Protein AF-A0A7S2HJA0-F1 (afdb_monomer_lite)

Sequence (345 aa):
KWLWNDACRGCLRIIVIWLMAVAGVSLTIWGVLNTGKDADDFRWDDRHFGGLTEIARAFLMSCVIFCDILTVVQDWQFPSFAQPVDIPLDQQVYIAGLWVTEINCNCLQRCAEFCLSCVPPLPRCCCGCSLWQKFIPDLSFLRIRITGPWLTYGPLLVVMCIDLFCTRTQLIYAPETYGQYVDPNGQQIWTILDEAYLQQAYDRGALIEAKKALITYGARRNITTAMAISASAEGDIMLNSRFTDSSLKYLAATPGFLLMILFVILVWAAN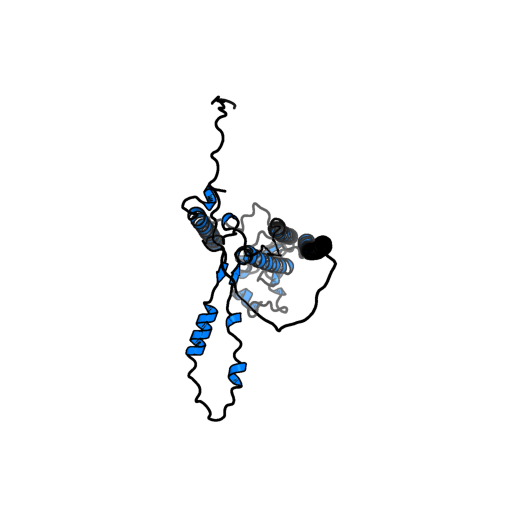KRRTLLISVASFVGNATNFVMGGTSRSKDTTTPSDAPDDKPGGSTENLEEKEPPPAEPPPPGTAWTSQGRDQLD

Foldseek 3Di:
DCCCCPPVVNVNQLVVLVVCVVVVVCVVCCCVVPAPPDPPHPDLQPQPDQADELLRVLLVLLVVLVVLLVVQVVPPCPPVVPDPPPDDPVPQQDAGSDDDQKDWCCVQVVVVVVVVVVPPPDPPDPDPCCPVVVVDPDSVVVGDIGGRVCNVCVVSVVVSVVSVVVSVCSLPDDQLLQQWEAQPPPQWIKHQPDPVLVVVQDDVSGGDPVRSVCRYQVVFAPNVPRDGPDPSSNPIDIRSYGYDVDPSSVVSNVNSVVVVVVSVVVVVVVVVVVVVVVVVVVVVVVVVCVVVVVPPDDDDDDDDDDDDDDDDYDDDDDDDDDDDDDDDDDDDDDDDDDDDDDDDD

InterPro domains:
  IPR029370 TMEM117 protein [PF15113] (9-269)
  IPR029370 TMEM117 protein [PTHR31226] (142-272)

Organism: NCBI:txid327968

Secondary structure (DSSP, 8-state):
-HHHHTGGGGHHHHHHHHHHHHHHHHHHHHHHHHTTSSTTS--TT-TTSPPPBHHHHHHHHHHHHHHHHHHHHH-TTTTT----S---TTS--PPTTSS-SEEEETHHHHHHHHHHHTS------SS--GGGGGTS--GGGG-EEEEHHHHHHHHHHHHHHHHHHHHHHHHH--GGGTTEEE-TTT-EEEE---HHHHHHHEETTEE-GGGGGGGSHHHHB-TTT--BSSHHHHSPEEEEEE----THHHHHHHHHHHHHHHHHHHHHHHHHHHHHHHHHHHHHHHHHHHHHHGGG--------------------------PPPPPPPPPP-------------

Structure (mmCIF, N/CA/C/O backbone):
data_AF-A0A7S2HJA0-F1
#
_entry.id   AF-A0A7S2HJA0-F1
#
loop_
_atom_site.group_PDB
_atom_site.id
_atom_site.type_symbol
_atom_site.label_atom_id
_atom_site.label_alt_id
_atom_site.label_comp_id
_atom_site.label_asym_id
_atom_site.label_entity_id
_atom_site.label_seq_id
_atom_site.pdbx_PDB_ins_code
_atom_site.Cartn_x
_atom_site.Cartn_y
_atom_site.Cartn_z
_atom_site.occupancy
_atom_site.B_iso_or_equiv
_atom_site.auth_seq_id
_atom_site.auth_comp_id
_atom_site.auth_asym_id
_atom_site.auth_atom_id
_atom_site.pdbx_PDB_model_num
ATOM 1 N N . LYS A 1 1 ? -28.923 12.970 13.522 1.00 50.84 1 LYS A N 1
ATOM 2 C CA . LYS A 1 1 ? -28.913 11.719 14.324 1.00 50.84 1 LYS A CA 1
ATOM 3 C C . LYS A 1 1 ? -30.242 10.975 14.195 1.00 50.84 1 LYS A C 1
ATOM 5 O O . LYS A 1 1 ? -30.230 9.985 13.486 1.00 50.84 1 LYS A O 1
ATOM 10 N N . TRP A 1 2 ? -31.359 11.483 14.736 1.00 55.16 2 TRP A N 1
ATOM 11 C CA . TRP A 1 2 ? -32.686 10.827 14.689 1.00 55.16 2 TRP A CA 1
ATOM 12 C C . TRP A 1 2 ? -33.058 10.226 13.313 1.00 55.16 2 TRP A C 1
ATOM 14 O O . TRP A 1 2 ? -33.182 9.017 13.169 1.00 55.16 2 TRP A O 1
ATOM 24 N N . LEU A 1 3 ? -33.055 11.040 12.247 1.00 67.00 3 LEU A N 1
ATOM 25 C CA . LEU A 1 3 ? -33.362 10.595 10.873 1.00 67.00 3 LEU A CA 1
ATOM 26 C C . LEU A 1 3 ? -32.449 9.469 10.318 1.00 67.00 3 LEU A C 1
ATOM 28 O O . LEU A 1 3 ? -32.806 8.825 9.341 1.00 67.00 3 LEU A O 1
ATOM 32 N N . TRP A 1 4 ? -31.274 9.224 10.904 1.00 65.00 4 TRP A N 1
ATOM 33 C CA . TRP A 1 4 ? -30.346 8.171 10.462 1.00 65.00 4 TRP A CA 1
ATOM 34 C C . TRP A 1 4 ? -30.499 6.866 11.252 1.00 65.00 4 TRP A C 1
ATOM 36 O O . TRP A 1 4 ? -30.327 5.786 10.690 1.00 65.00 4 TRP A O 1
ATOM 46 N N . ASN A 1 5 ? -30.835 6.957 12.541 1.00 62.50 5 ASN A N 1
ATOM 47 C CA . ASN A 1 5 ? -31.015 5.788 13.402 1.00 62.50 5 ASN A CA 1
ATOM 48 C C . ASN A 1 5 ? -32.458 5.265 13.371 1.00 62.50 5 ASN A C 1
ATOM 50 O O . ASN A 1 5 ? -32.663 4.056 13.325 1.00 62.50 5 ASN A O 1
ATOM 54 N N . ASP A 1 6 ? -33.442 6.166 13.357 1.00 67.06 6 ASP A N 1
ATOM 55 C CA . ASP A 1 6 ? -34.834 5.845 13.689 1.00 67.06 6 ASP A CA 1
ATOM 56 C C . ASP A 1 6 ? -35.748 5.782 12.447 1.00 67.06 6 ASP A C 1
ATOM 58 O O . ASP A 1 6 ? -36.785 5.110 12.447 1.00 67.06 6 ASP A O 1
ATOM 62 N N . ALA A 1 7 ? -35.349 6.419 11.338 1.00 68.00 7 ALA A N 1
ATOM 63 C CA . ALA A 1 7 ? -36.111 6.396 10.089 1.00 68.00 7 ALA A CA 1
ATOM 64 C C . ALA A 1 7 ? -36.209 4.976 9.509 1.00 68.00 7 ALA A C 1
ATOM 66 O O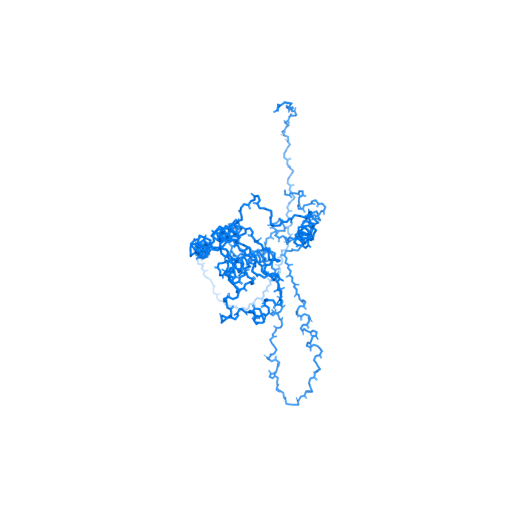 . ALA A 1 7 ? -35.211 4.266 9.359 1.00 68.00 7 ALA A O 1
ATOM 67 N N . CYS A 1 8 ? -37.432 4.555 9.170 1.00 69.19 8 CYS A N 1
ATOM 68 C CA . CYS A 1 8 ? -37.736 3.181 8.753 1.00 69.19 8 CYS A CA 1
ATOM 69 C C . CYS A 1 8 ? -37.170 2.124 9.727 1.00 69.19 8 CYS A C 1
ATOM 71 O O . CYS A 1 8 ? -36.620 1.114 9.290 1.00 69.19 8 CYS A O 1
ATOM 73 N N . ARG A 1 9 ? -37.255 2.381 11.045 1.00 72.50 9 ARG A N 1
ATOM 74 C CA . ARG A 1 9 ? -36.669 1.564 12.130 1.00 72.50 9 ARG A CA 1
ATOM 75 C C . ARG A 1 9 ? -35.140 1.395 12.067 1.00 72.50 9 ARG A C 1
ATOM 77 O O . ARG A 1 9 ? -34.620 0.541 12.769 1.00 72.50 9 ARG A O 1
ATOM 84 N N . GLY A 1 10 ? -34.433 2.148 11.220 1.00 68.56 10 GLY A N 1
ATOM 85 C CA . GLY A 1 10 ? -32.995 2.000 10.959 1.00 68.56 10 GLY A CA 1
ATOM 86 C C . GLY A 1 10 ? -32.644 1.270 9.653 1.00 68.56 10 GLY A C 1
ATOM 87 O O . GLY A 1 10 ? -31.466 1.200 9.298 1.00 68.56 10 GLY A O 1
ATOM 88 N N . CYS A 1 11 ? -33.630 0.782 8.882 1.00 77.44 11 CYS A N 1
ATOM 89 C CA . CYS A 1 11 ? -33.381 0.112 7.596 1.00 77.44 11 CYS A CA 1
ATOM 90 C C . CYS A 1 11 ? -32.610 1.009 6.615 1.00 77.44 11 CYS A C 1
ATOM 92 O O . CYS A 1 11 ? -31.774 0.518 5.859 1.00 77.44 11 CYS A O 1
ATOM 94 N N . LEU A 1 12 ? -32.860 2.324 6.656 1.00 81.69 12 LEU A N 1
ATOM 95 C CA . LEU A 1 12 ? -32.222 3.313 5.786 1.00 81.69 12 LEU A CA 1
ATOM 96 C C . LEU A 1 12 ? -30.690 3.299 5.925 1.00 81.69 12 LEU A C 1
ATOM 98 O O . LEU A 1 12 ? -29.993 3.222 4.917 1.00 81.69 12 LEU A O 1
ATOM 102 N N . ARG A 1 13 ? -30.172 3.284 7.164 1.00 79.62 13 ARG A N 1
ATOM 103 C CA . ARG A 1 13 ? -28.733 3.178 7.466 1.00 79.62 13 ARG A CA 1
ATOM 104 C C . ARG A 1 13 ? -28.111 1.960 6.789 1.00 79.62 13 ARG A C 1
ATOM 106 O O . ARG A 1 13 ? -27.061 2.063 6.166 1.00 79.62 13 ARG A O 1
ATOM 113 N N . ILE A 1 14 ? -28.759 0.805 6.930 1.00 81.25 14 ILE A N 1
ATOM 114 C CA . ILE A 1 14 ? -28.258 -0.474 6.418 1.00 81.25 14 ILE A CA 1
ATOM 115 C C . ILE A 1 14 ? -28.262 -0.477 4.888 1.00 81.25 14 ILE A C 1
ATOM 117 O O . ILE A 1 14 ? -27.241 -0.792 4.282 1.00 81.25 14 ILE A O 1
ATOM 121 N N . ILE A 1 15 ? -29.371 -0.066 4.268 1.00 84.56 15 ILE A N 1
ATOM 122 C CA . ILE A 1 15 ? -29.508 -0.002 2.807 1.00 84.56 15 ILE A CA 1
ATOM 123 C C . ILE A 1 15 ? -28.471 0.957 2.207 1.00 84.56 15 ILE A C 1
ATOM 125 O O . ILE A 1 15 ? -27.787 0.580 1.262 1.00 84.56 15 ILE A O 1
ATOM 129 N N . VAL A 1 16 ? -28.286 2.154 2.777 1.00 85.38 16 VAL A N 1
ATOM 130 C CA . VAL A 1 16 ? -27.296 3.126 2.278 1.00 85.38 16 VAL A CA 1
ATOM 131 C C . VAL A 1 16 ? -25.861 2.609 2.431 1.00 85.38 16 VAL A C 1
ATOM 133 O O . VAL A 1 16 ? -25.082 2.738 1.491 1.00 85.38 16 VAL A O 1
ATOM 136 N N . ILE A 1 17 ? -25.509 1.976 3.559 1.00 83.25 17 ILE A N 1
ATOM 137 C CA . ILE A 1 17 ? -24.169 1.390 3.757 1.00 83.25 17 ILE A CA 1
ATOM 138 C C . ILE A 1 17 ? -23.883 0.307 2.708 1.00 83.25 17 ILE A C 1
ATOM 140 O O . ILE A 1 17 ? -22.847 0.366 2.048 1.00 83.25 17 ILE A O 1
ATOM 144 N N . TRP A 1 18 ? -24.798 -0.648 2.510 1.00 87.75 18 TRP A N 1
ATOM 145 C CA . TRP A 1 18 ? -24.593 -1.722 1.534 1.00 87.75 18 TRP A CA 1
ATOM 146 C C . TRP A 1 18 ? -24.627 -1.220 0.086 1.00 87.75 18 TRP A C 1
ATOM 148 O O . TRP A 1 18 ? -23.820 -1.682 -0.718 1.00 87.75 18 TRP A O 1
ATOM 158 N N . LEU A 1 19 ? -25.476 -0.241 -0.248 1.00 90.25 19 LEU A N 1
ATOM 159 C CA . LEU A 1 19 ? -25.473 0.387 -1.574 1.00 90.25 19 LEU A CA 1
ATOM 160 C C . LEU A 1 19 ? -24.164 1.131 -1.853 1.00 90.25 19 LEU A C 1
ATOM 162 O O . LEU A 1 19 ? -23.610 0.952 -2.933 1.00 90.25 19 LEU A O 1
ATOM 166 N N . MET A 1 20 ? -23.632 1.914 -0.906 1.00 86.94 20 MET A N 1
ATOM 167 C CA . MET A 1 20 ? -22.342 2.591 -1.105 1.00 86.94 20 MET A CA 1
ATOM 168 C C . MET A 1 20 ? -21.173 1.604 -1.171 1.00 86.94 20 MET A C 1
ATOM 170 O O . MET A 1 20 ? -20.283 1.789 -1.997 1.00 86.94 20 MET A O 1
ATOM 174 N N . ALA A 1 21 ? -21.183 0.539 -0.363 1.00 83.00 21 ALA A N 1
ATOM 175 C CA . ALA A 1 21 ? -20.159 -0.502 -0.418 1.00 83.00 21 ALA A CA 1
ATOM 176 C C . ALA A 1 21 ? -20.166 -1.235 -1.770 1.00 83.00 21 ALA A C 1
ATOM 178 O O . ALA A 1 21 ? -19.125 -1.338 -2.416 1.00 83.00 21 ALA A O 1
ATOM 179 N N . VAL A 1 22 ? -21.338 -1.686 -2.236 1.00 91.25 22 VAL A N 1
ATOM 180 C CA . VAL A 1 22 ? -21.476 -2.348 -3.544 1.00 91.25 22 VAL A CA 1
ATOM 181 C C . VAL A 1 22 ? -21.131 -1.383 -4.677 1.00 91.25 22 VAL A C 1
ATOM 183 O O . VAL A 1 22 ? -20.327 -1.741 -5.528 1.00 91.25 22 VAL A O 1
ATOM 186 N N . ALA A 1 23 ? -21.650 -0.152 -4.675 1.00 92.69 23 ALA A N 1
ATOM 187 C CA . ALA A 1 23 ? -21.353 0.828 -5.720 1.00 92.69 23 ALA A CA 1
ATOM 188 C C . ALA A 1 23 ? -19.862 1.201 -5.770 1.00 92.69 23 ALA A C 1
ATOM 190 O O . ALA A 1 23 ? -19.291 1.243 -6.856 1.00 92.69 23 ALA A O 1
ATOM 191 N N . GLY A 1 24 ? -19.212 1.416 -4.621 1.00 87.62 24 GLY A N 1
ATOM 192 C CA . GLY A 1 24 ? -17.781 1.725 -4.543 1.00 87.62 24 GLY A CA 1
ATOM 193 C C . GLY A 1 24 ? -16.898 0.570 -5.023 1.00 87.62 24 GLY A C 1
ATOM 194 O O . GLY A 1 24 ? -15.982 0.782 -5.820 1.00 87.62 24 GLY A O 1
ATOM 195 N N . VAL A 1 25 ? -17.208 -0.665 -4.615 1.00 87.50 25 VAL A N 1
ATOM 196 C CA . VAL A 1 25 ? -16.513 -1.873 -5.091 1.00 87.50 25 VAL A CA 1
ATOM 197 C C . VAL A 1 25 ? -16.753 -2.088 -6.587 1.00 87.50 25 VAL A C 1
ATOM 199 O O . VAL A 1 25 ? -15.792 -2.282 -7.327 1.00 87.50 25 VAL A O 1
ATOM 202 N N . SER A 1 26 ? -17.997 -1.993 -7.065 1.00 88.62 26 SER A N 1
ATOM 203 C CA . SER A 1 26 ? -18.325 -2.130 -8.488 1.00 88.62 26 SER A CA 1
ATOM 204 C C . SER A 1 26 ? -17.675 -1.048 -9.347 1.00 88.62 26 SER A C 1
ATOM 206 O O . SER A 1 26 ? -17.173 -1.381 -10.413 1.00 88.62 26 SER A O 1
ATOM 208 N N . LEU A 1 27 ? -17.624 0.209 -8.895 1.00 87.94 27 LEU A N 1
ATOM 209 C CA . LEU A 1 27 ? -16.953 1.300 -9.609 1.00 87.94 27 LEU A CA 1
ATOM 210 C C . LEU A 1 27 ? -15.432 1.090 -9.654 1.00 87.94 27 LEU A C 1
ATOM 212 O O . LEU A 1 27 ? -14.821 1.281 -10.702 1.00 87.94 27 LEU A O 1
ATOM 216 N N . THR A 1 28 ? -14.836 0.635 -8.547 1.00 83.88 28 THR A N 1
ATOM 217 C CA . THR A 1 28 ? -13.398 0.320 -8.469 1.00 83.88 28 THR A CA 1
ATOM 218 C C . THR A 1 28 ? -13.036 -0.828 -9.411 1.00 83.88 28 THR A C 1
ATOM 220 O O . THR A 1 28 ? -12.099 -0.708 -10.195 1.00 83.88 28 THR A O 1
ATOM 223 N N . ILE A 1 29 ? -13.807 -1.921 -9.384 1.00 85.56 29 ILE A N 1
ATOM 224 C CA . ILE A 1 29 ? -13.619 -3.078 -10.270 1.00 85.56 29 ILE A CA 1
ATOM 225 C C . ILE A 1 29 ? -13.870 -2.691 -11.731 1.00 85.56 29 ILE A C 1
ATOM 227 O O . ILE A 1 29 ? -13.081 -3.061 -12.595 1.00 85.56 29 ILE A O 1
ATOM 231 N N . TRP A 1 30 ? -14.934 -1.936 -12.021 1.00 85.56 30 TRP A N 1
ATOM 232 C CA . TRP A 1 30 ? -15.252 -1.484 -13.378 1.00 85.56 30 TRP A CA 1
ATOM 233 C C . TRP A 1 30 ? -14.151 -0.591 -13.953 1.00 85.56 30 TRP A C 1
ATOM 235 O O . TRP A 1 30 ? -13.783 -0.788 -15.107 1.00 85.56 30 TRP A O 1
ATOM 245 N N . GLY A 1 31 ? -13.595 0.324 -13.151 1.00 79.75 31 GLY A N 1
ATOM 246 C CA . GLY A 1 31 ? -12.423 1.111 -13.526 1.00 79.75 31 GLY A CA 1
ATOM 247 C C . GLY A 1 31 ? -11.229 0.201 -13.805 1.00 79.75 31 GLY A C 1
ATOM 248 O O . GLY A 1 31 ? -10.839 0.034 -14.955 1.00 79.75 31 GLY A O 1
ATOM 249 N N . VAL A 1 32 ? -10.710 -0.479 -12.777 1.00 79.25 32 VAL A N 1
ATOM 250 C CA . VAL A 1 32 ? -9.502 -1.324 -12.880 1.00 79.25 32 VAL A CA 1
ATOM 251 C C . VAL A 1 32 ? -9.574 -2.351 -14.020 1.00 79.25 32 VAL A C 1
ATOM 253 O O . VAL A 1 32 ? -8.555 -2.614 -14.652 1.00 79.25 32 VAL A O 1
ATOM 256 N N . LEU A 1 33 ? -10.751 -2.920 -14.311 1.00 79.06 33 LEU A N 1
ATOM 257 C CA . LEU A 1 33 ? -10.911 -3.931 -15.362 1.00 79.06 33 LEU A CA 1
ATOM 258 C C . LEU A 1 33 ? -11.263 -3.388 -16.751 1.00 79.06 33 LEU A C 1
ATOM 260 O O . LEU A 1 33 ? -11.204 -4.178 -17.693 1.00 79.06 33 LEU A O 1
ATOM 264 N N . ASN A 1 34 ? -11.652 -2.119 -16.917 1.00 71.69 34 ASN A N 1
ATOM 265 C CA . ASN A 1 34 ? -11.974 -1.544 -18.236 1.00 71.69 34 ASN A CA 1
ATOM 266 C C . ASN A 1 34 ? -11.081 -0.370 -18.643 1.00 71.69 34 ASN A C 1
ATOM 268 O O . ASN A 1 34 ? -11.110 0.014 -19.801 1.00 71.69 34 ASN A O 1
ATOM 272 N N . THR A 1 35 ? -10.258 0.178 -17.752 1.00 64.56 35 THR A N 1
ATOM 273 C CA . THR A 1 35 ? -9.315 1.238 -18.112 1.00 64.56 35 THR A CA 1
ATOM 274 C C . THR A 1 35 ? -8.190 0.708 -19.015 1.00 64.56 35 THR A C 1
ATOM 276 O O . THR A 1 35 ? -7.253 0.075 -18.530 1.00 64.56 35 THR A O 1
ATOM 279 N N . GLY A 1 36 ? -8.255 1.021 -20.314 1.00 59.25 36 GLY A N 1
ATOM 280 C CA . GLY A 1 36 ? -7.154 0.834 -21.267 1.00 59.25 36 GLY A CA 1
ATOM 281 C C . GLY A 1 36 ? -7.255 -0.408 -22.157 1.00 59.25 36 GLY A C 1
ATOM 282 O O . GLY A 1 36 ? -6.227 -1.020 -22.447 1.00 59.25 36 GLY A O 1
ATOM 283 N N . LYS A 1 37 ? -8.466 -0.792 -22.576 1.00 59.09 37 LYS A N 1
ATOM 284 C CA . LYS A 1 37 ? -8.702 -1.838 -23.586 1.00 59.09 37 LYS A CA 1
ATOM 285 C C . LYS A 1 37 ? -8.763 -1.261 -24.996 1.00 59.09 37 LYS A C 1
ATOM 287 O O . LYS A 1 37 ? -8.110 -1.790 -25.893 1.00 59.09 37 LYS A O 1
ATOM 292 N N . ASP A 1 38 ? -9.531 -0.192 -25.167 1.00 65.25 38 ASP A N 1
ATOM 293 C CA . ASP A 1 38 ? -9.780 0.455 -26.451 1.00 65.25 38 ASP A CA 1
ATOM 294 C C . ASP A 1 38 ? -8.954 1.743 -26.607 1.00 65.25 38 ASP A C 1
ATOM 296 O O . ASP A 1 38 ? -8.383 2.278 -25.654 1.00 65.25 38 ASP A O 1
ATOM 300 N N . ALA A 1 39 ? -8.843 2.244 -27.841 1.00 56.75 39 ALA A N 1
ATOM 301 C CA . ALA A 1 39 ? -7.989 3.394 -28.153 1.00 56.75 39 ALA A CA 1
ATOM 302 C C . ALA A 1 39 ? -8.436 4.698 -27.463 1.00 56.75 39 ALA A C 1
ATOM 304 O O . ALA A 1 39 ? -7.581 5.524 -27.139 1.00 56.75 39 ALA A O 1
ATOM 305 N N . ASP A 1 40 ? -9.745 4.828 -27.221 1.00 63.53 40 ASP A N 1
ATOM 306 C CA . ASP A 1 40 ? -10.412 6.005 -26.650 1.00 63.53 40 ASP A CA 1
ATOM 307 C C . ASP A 1 40 ? -10.653 5.892 -25.125 1.00 63.53 40 ASP A C 1
ATOM 309 O O . ASP A 1 40 ? -11.237 6.794 -24.520 1.00 63.53 40 ASP A O 1
ATOM 313 N N . ASP A 1 41 ? -10.216 4.798 -24.486 1.00 61.91 41 ASP A N 1
ATOM 314 C CA . ASP A 1 41 ? -10.268 4.653 -23.026 1.00 61.91 41 ASP A CA 1
ATOM 315 C C . ASP A 1 41 ? -9.361 5.673 -22.316 1.00 61.91 41 ASP A C 1
ATOM 317 O O . ASP A 1 41 ? -8.387 6.188 -22.869 1.00 61.91 41 ASP A O 1
ATOM 321 N N . PHE A 1 42 ? -9.610 5.896 -21.021 1.00 54.69 42 PHE A N 1
ATOM 322 C CA . PHE A 1 42 ? -8.688 6.640 -20.160 1.00 54.69 42 PHE A CA 1
ATOM 323 C C . PHE A 1 42 ? -7.329 5.919 -20.070 1.00 54.69 42 PHE A C 1
ATOM 325 O O . PHE A 1 42 ? -7.158 4.957 -19.325 1.00 54.69 42 PHE A O 1
ATOM 332 N N . ARG A 1 43 ? -6.330 6.360 -20.834 1.00 58.84 43 ARG A N 1
ATOM 333 C CA . ARG A 1 43 ? -4.993 5.750 -20.816 1.00 58.84 43 ARG A CA 1
ATOM 334 C C . ARG A 1 43 ? -4.162 6.341 -19.678 1.00 58.84 43 ARG A C 1
ATOM 336 O O . ARG A 1 43 ? -3.871 7.527 -19.676 1.00 58.84 43 ARG A O 1
ATOM 343 N N . TRP A 1 44 ? -3.652 5.499 -18.775 1.00 56.91 44 TRP A N 1
ATOM 344 C CA . TRP A 1 44 ? -2.684 5.906 -17.734 1.00 56.91 44 TRP A CA 1
ATOM 345 C C . TRP A 1 44 ? -1.346 6.465 -18.285 1.00 56.91 44 TRP A C 1
ATOM 347 O O . TRP A 1 44 ? -0.522 6.969 -17.524 1.00 56.91 44 TRP A O 1
ATOM 357 N N . ASP A 1 45 ? -1.132 6.382 -19.602 1.00 54.38 45 ASP A N 1
ATOM 358 C CA . ASP A 1 45 ? -0.037 7.008 -20.362 1.00 54.38 45 ASP A CA 1
ATOM 359 C C . ASP A 1 45 ? -0.366 8.461 -20.787 1.00 54.38 45 ASP A C 1
ATOM 361 O O . ASP A 1 45 ? 0.281 9.013 -21.671 1.00 54.38 45 ASP A O 1
ATOM 365 N N . ASP A 1 46 ? -1.378 9.107 -20.198 1.00 58.22 46 ASP A N 1
ATOM 366 C CA . ASP A 1 46 ? -1.732 10.488 -20.541 1.00 58.22 46 ASP A CA 1
ATOM 367 C C . ASP A 1 46 ? -0.700 11.491 -19.975 1.00 58.22 46 ASP A C 1
ATOM 369 O O . ASP A 1 46 ? -0.642 11.796 -18.779 1.00 58.22 46 ASP A O 1
ATOM 373 N N . ARG A 1 47 ? 0.196 11.966 -20.849 1.00 60.09 47 ARG A N 1
ATOM 374 C CA . ARG A 1 47 ? 1.492 12.580 -20.472 1.00 60.09 47 ARG A CA 1
ATOM 375 C C . ARG A 1 47 ? 1.390 14.037 -20.012 1.00 60.09 47 ARG A C 1
ATOM 377 O O . ARG A 1 47 ? 2.409 14.655 -19.706 1.00 60.09 47 ARG A O 1
ATOM 384 N N . HIS A 1 48 ? 0.178 14.589 -19.960 1.00 58.16 48 HIS A N 1
ATOM 385 C CA . HIS A 1 48 ? -0.084 15.969 -19.546 1.00 58.16 48 HIS A CA 1
ATOM 386 C C . HIS A 1 48 ? 0.245 16.232 -18.069 1.00 58.16 48 HIS A C 1
ATOM 388 O O . HIS A 1 48 ? 0.697 17.326 -17.731 1.00 58.16 48 HIS A O 1
ATOM 394 N N . PHE A 1 49 ? 0.102 15.225 -17.203 1.00 55.53 49 PHE A N 1
ATOM 395 C CA . PHE A 1 49 ? 0.615 15.264 -15.833 1.00 55.53 49 PHE A CA 1
ATOM 396 C C . PHE A 1 49 ? 1.934 14.493 -15.764 1.00 55.53 49 PHE A C 1
ATOM 398 O O . PHE A 1 49 ? 1.948 13.272 -15.899 1.00 55.53 49 PHE A O 1
ATOM 405 N N . GLY A 1 50 ? 3.052 15.192 -15.552 1.00 59.97 50 GLY A N 1
ATOM 406 C CA . GLY A 1 50 ? 4.371 14.560 -15.450 1.00 59.97 50 GLY A CA 1
ATOM 407 C C . GLY A 1 50 ? 4.437 13.562 -14.288 1.00 59.97 50 GLY A C 1
ATOM 408 O O . GLY A 1 50 ? 4.195 13.929 -13.138 1.00 59.97 50 GLY A O 1
ATOM 409 N N . GLY A 1 51 ? 4.751 12.302 -14.588 1.00 72.25 51 GLY A N 1
ATOM 410 C CA . GLY A 1 51 ? 4.598 11.195 -13.651 1.00 72.25 51 GLY A CA 1
ATOM 411 C C . GLY A 1 51 ? 5.515 11.259 -12.428 1.00 72.25 51 GLY A C 1
ATOM 412 O O . GLY A 1 51 ? 6.669 11.692 -12.480 1.00 72.25 51 GLY A O 1
ATOM 413 N N . LEU A 1 52 ? 4.977 10.784 -11.302 1.00 83.50 52 LEU A N 1
ATOM 414 C CA . LEU A 1 52 ? 5.610 10.844 -9.986 1.00 83.50 52 LEU A CA 1
ATOM 415 C C . LEU A 1 52 ? 6.967 10.123 -9.956 1.00 83.50 52 LEU A C 1
ATOM 417 O O . LEU A 1 52 ? 7.089 8.950 -10.335 1.00 83.50 52 LEU A O 1
ATOM 421 N N . THR A 1 53 ? 7.975 10.811 -9.418 1.00 88.75 53 THR A N 1
ATOM 422 C CA . THR A 1 53 ? 9.272 10.217 -9.077 1.00 88.75 53 THR A CA 1
ATOM 423 C C . THR A 1 53 ? 9.131 9.240 -7.914 1.00 88.75 53 THR A C 1
ATOM 425 O O . THR A 1 53 ? 8.206 9.326 -7.109 1.00 88.75 53 THR A O 1
ATOM 428 N N . GLU A 1 54 ? 10.083 8.322 -7.788 1.00 89.00 54 GLU A N 1
ATOM 429 C CA . GLU A 1 54 ? 10.149 7.364 -6.682 1.00 89.00 54 GLU A CA 1
ATOM 430 C C . GLU A 1 54 ? 10.103 8.027 -5.293 1.00 89.00 54 GLU A C 1
ATOM 432 O O . GLU A 1 54 ? 9.374 7.568 -4.416 1.00 89.00 54 GLU A O 1
ATOM 437 N N . ILE A 1 55 ? 10.799 9.156 -5.121 1.00 90.62 55 ILE A N 1
ATOM 438 C CA . ILE A 1 55 ? 10.790 9.948 -3.880 1.00 90.62 55 ILE A CA 1
ATOM 439 C C . ILE A 1 55 ? 9.383 10.503 -3.599 1.00 90.62 55 ILE A C 1
ATOM 441 O O . ILE A 1 55 ? 8.911 10.435 -2.466 1.00 90.62 55 ILE A O 1
ATOM 445 N N . ALA A 1 56 ? 8.686 11.009 -4.624 1.00 89.94 56 ALA A N 1
ATOM 446 C CA . ALA A 1 56 ? 7.326 11.524 -4.476 1.00 89.94 56 ALA A CA 1
ATOM 447 C C . ALA A 1 56 ? 6.314 10.407 -4.158 1.00 89.94 56 ALA A C 1
ATOM 449 O O . ALA A 1 56 ? 5.436 10.605 -3.322 1.00 89.94 56 ALA A O 1
ATOM 450 N N . ARG A 1 57 ? 6.469 9.211 -4.747 1.00 90.38 57 ARG A N 1
ATOM 451 C CA . ARG A 1 57 ? 5.660 8.031 -4.386 1.00 90.38 57 ARG A CA 1
ATOM 452 C C . ARG A 1 57 ? 5.914 7.604 -2.936 1.00 90.38 57 ARG A C 1
ATOM 454 O O . ARG A 1 57 ? 4.959 7.393 -2.198 1.00 90.38 57 ARG A O 1
ATOM 461 N N . ALA A 1 58 ? 7.172 7.556 -2.493 1.00 91.88 58 ALA A N 1
ATOM 462 C CA . ALA A 1 58 ? 7.521 7.244 -1.103 1.00 91.88 58 ALA A CA 1
ATOM 463 C C . ALA A 1 58 ? 6.969 8.278 -0.097 1.00 91.88 58 ALA A C 1
ATOM 465 O O . ALA A 1 58 ? 6.488 7.897 0.971 1.00 91.88 58 ALA A O 1
ATOM 466 N N . PHE A 1 59 ? 6.970 9.568 -0.453 1.00 92.19 59 PHE A N 1
ATOM 467 C CA . PHE A 1 59 ? 6.324 10.617 0.341 1.00 92.19 59 PHE A CA 1
ATOM 468 C C . PHE A 1 59 ? 4.800 10.435 0.415 1.00 92.19 59 PHE A C 1
ATOM 470 O O . PHE A 1 59 ? 4.232 10.521 1.500 1.00 92.19 59 PHE A O 1
ATOM 477 N N . LEU A 1 60 ? 4.133 10.104 -0.698 1.00 91.69 60 LEU A N 1
ATOM 478 C CA . LEU A 1 60 ? 2.693 9.816 -0.695 1.00 91.69 60 LEU A CA 1
ATOM 479 C C . LEU A 1 60 ? 2.346 8.615 0.199 1.00 91.69 60 LEU A C 1
ATOM 481 O O . LEU A 1 60 ? 1.388 8.706 0.962 1.00 91.69 60 LEU A O 1
ATOM 485 N N . MET A 1 61 ? 3.153 7.547 0.208 1.00 92.38 61 MET A N 1
ATOM 486 C CA . MET A 1 61 ? 2.972 6.443 1.167 1.00 92.38 61 MET A CA 1
ATOM 487 C C . MET A 1 61 ? 3.147 6.907 2.626 1.00 92.38 61 MET A C 1
ATOM 489 O O . MET A 1 61 ? 2.400 6.482 3.506 1.00 92.38 61 MET A O 1
ATOM 493 N N . SER A 1 62 ? 4.070 7.842 2.896 1.00 93.00 62 SER A N 1
ATOM 494 C CA . SER A 1 62 ? 4.179 8.483 4.217 1.00 93.00 62 SER A CA 1
ATOM 495 C C . SER A 1 62 ? 2.934 9.296 4.589 1.00 93.00 62 SER A C 1
ATOM 497 O O . SER A 1 62 ? 2.622 9.396 5.776 1.00 93.00 62 SER A O 1
ATOM 499 N N . CYS A 1 63 ? 2.240 9.886 3.612 1.00 91.06 63 CYS A N 1
ATOM 500 C CA . CYS A 1 63 ? 0.970 10.581 3.824 1.00 91.06 63 CYS A CA 1
ATOM 501 C C . CYS A 1 63 ? -0.196 9.609 4.057 1.00 91.06 63 CYS A C 1
ATOM 503 O O . CYS A 1 63 ? -1.051 9.920 4.879 1.00 91.06 63 CYS A O 1
ATOM 505 N N . VAL A 1 64 ? -0.215 8.436 3.410 1.00 92.56 64 VAL A N 1
ATOM 506 C CA . VAL A 1 64 ? -1.202 7.371 3.687 1.00 92.56 64 VAL A CA 1
ATOM 507 C C . VAL A 1 64 ? -1.072 6.903 5.138 1.00 92.56 64 VAL A C 1
ATOM 509 O O . VAL A 1 64 ? -2.004 7.099 5.910 1.00 92.56 64 VAL A O 1
ATOM 512 N N . ILE A 1 65 ? 0.126 6.471 5.560 1.00 91.19 65 ILE A N 1
ATOM 513 C CA . ILE A 1 65 ? 0.399 6.047 6.950 1.00 91.19 65 ILE A CA 1
ATOM 514 C C . ILE A 1 65 ? 0.023 7.148 7.964 1.00 91.19 65 ILE A C 1
ATOM 516 O O . ILE A 1 65 ? -0.500 6.866 9.041 1.00 91.19 65 ILE A O 1
ATOM 520 N N . PHE A 1 66 ? 0.274 8.418 7.630 1.00 90.50 66 PHE A N 1
ATOM 521 C CA . PHE A 1 66 ? -0.134 9.559 8.452 1.00 90.50 66 PHE A CA 1
ATOM 522 C C . PHE A 1 66 ? -1.664 9.681 8.568 1.00 90.50 66 PHE A C 1
ATOM 524 O O . PHE A 1 66 ? -2.180 9.858 9.673 1.00 90.50 66 PHE A O 1
ATOM 531 N N . CYS A 1 67 ? -2.390 9.561 7.454 1.00 89.38 67 CYS A N 1
ATOM 532 C CA . CYS A 1 67 ? -3.850 9.582 7.429 1.00 89.38 67 CYS A CA 1
ATOM 533 C C . CYS A 1 67 ? -4.459 8.398 8.190 1.00 89.38 67 CYS A C 1
ATOM 535 O O . CYS A 1 67 ? -5.366 8.620 8.991 1.00 89.38 67 CYS A O 1
ATOM 537 N N . ASP A 1 68 ? -3.934 7.182 8.027 1.00 88.44 68 ASP A N 1
ATOM 538 C CA . ASP A 1 68 ? -4.404 5.989 8.743 1.00 88.44 68 ASP A CA 1
ATOM 539 C C . ASP A 1 68 ? -4.306 6.196 10.256 1.00 88.44 68 ASP A C 1
ATOM 541 O O . ASP A 1 68 ? -5.296 6.055 10.980 1.00 88.44 68 ASP A O 1
ATOM 545 N N . ILE A 1 69 ? -3.138 6.645 10.732 1.00 86.69 69 ILE A N 1
ATOM 546 C CA . ILE A 1 69 ? -2.918 6.961 12.147 1.00 86.69 69 ILE A CA 1
ATOM 547 C C . ILE A 1 69 ? -3.861 8.079 12.610 1.00 86.69 69 ILE A C 1
ATOM 549 O O . ILE A 1 69 ? -4.393 7.986 13.716 1.00 86.69 69 ILE A O 1
ATOM 553 N N . LEU A 1 70 ? -4.140 9.098 11.787 1.00 85.44 70 LEU A N 1
ATOM 554 C CA . LEU A 1 70 ? -5.153 10.103 12.125 1.00 85.44 70 LEU A CA 1
ATOM 555 C C . LEU A 1 70 ? -6.561 9.505 12.259 1.00 85.44 70 LEU A C 1
ATOM 557 O O . LEU A 1 70 ? -7.256 9.895 13.194 1.00 85.44 70 LEU A O 1
ATOM 561 N N . THR A 1 71 ? -6.986 8.563 11.407 1.00 84.31 71 THR A N 1
ATOM 562 C CA . THR A 1 71 ? -8.312 7.925 11.565 1.00 84.31 71 THR A CA 1
ATOM 563 C C . THR A 1 71 ? -8.424 7.162 12.886 1.00 84.31 71 THR A C 1
ATOM 565 O O . THR A 1 71 ? -9.455 7.240 13.553 1.00 84.31 71 THR A O 1
ATOM 568 N N . VAL A 1 72 ? -7.347 6.498 13.320 1.00 78.19 72 VAL A N 1
ATOM 569 C CA . VAL A 1 72 ? -7.312 5.766 14.595 1.00 78.19 72 VAL A CA 1
ATOM 570 C C . VAL A 1 72 ? -7.206 6.718 15.796 1.00 78.19 72 VAL A C 1
ATOM 572 O O . VAL A 1 72 ? -7.847 6.484 16.815 1.00 78.19 72 VAL A O 1
ATOM 575 N N . VAL A 1 73 ? -6.447 7.816 15.693 1.00 75.50 73 VAL A N 1
ATOM 576 C CA . VAL A 1 73 ? -6.310 8.831 16.761 1.00 75.50 73 VAL A CA 1
ATOM 577 C C . VAL A 1 73 ? -7.579 9.676 16.933 1.00 75.50 73 VAL A C 1
ATOM 579 O O . VAL A 1 73 ? -7.859 10.132 18.042 1.00 75.50 73 VAL A O 1
ATOM 582 N N . GLN A 1 74 ? -8.363 9.873 15.868 1.00 73.06 74 GLN A N 1
ATOM 583 C CA . GLN A 1 74 ? -9.671 10.532 15.942 1.00 73.06 74 GLN A CA 1
ATOM 584 C C . GLN A 1 74 ? -10.690 9.721 16.761 1.00 73.06 74 GLN A C 1
ATOM 586 O O . GLN A 1 74 ? -11.576 10.323 17.372 1.00 73.06 74 GLN A O 1
ATOM 591 N N . ASP A 1 75 ? -10.550 8.391 16.843 1.00 70.44 75 ASP A N 1
ATOM 592 C CA . ASP A 1 75 ? -11.380 7.561 17.719 1.00 70.44 75 ASP A CA 1
ATOM 593 C C . ASP A 1 75 ? -10.713 7.284 19.075 1.00 70.44 75 ASP A C 1
ATOM 595 O O . ASP A 1 75 ? -9.997 6.304 19.298 1.00 70.44 75 ASP A O 1
ATOM 599 N N . TRP A 1 76 ? -11.019 8.157 20.034 1.00 59.25 76 TRP A N 1
ATOM 600 C CA . TRP A 1 76 ? -10.481 8.124 21.397 1.00 59.25 76 TRP A CA 1
ATOM 601 C C . TRP A 1 76 ? -10.928 6.910 22.251 1.00 59.25 76 TRP A C 1
ATOM 603 O O . TRP A 1 76 ? -10.620 6.847 23.444 1.00 59.25 76 TRP A O 1
ATOM 613 N N . GLN A 1 77 ? -11.662 5.940 21.688 1.00 60.91 77 GLN A N 1
ATOM 614 C CA . GLN A 1 77 ? -12.002 4.677 22.366 1.00 60.91 77 GLN A CA 1
ATOM 615 C C . GLN A 1 77 ? -10.975 3.559 22.089 1.00 60.91 77 GLN A C 1
ATOM 617 O O . GLN A 1 77 ? -10.856 2.599 22.870 1.00 60.91 77 GLN A O 1
ATOM 622 N N . PHE A 1 78 ? -10.193 3.704 21.016 1.00 59.25 78 PHE A N 1
ATOM 623 C CA . PHE A 1 78 ? -9.116 2.798 20.624 1.00 59.25 78 PHE A CA 1
ATOM 624 C C . PHE A 1 78 ? -7.897 2.884 21.576 1.00 59.25 78 PHE A C 1
ATOM 626 O O . PHE A 1 78 ? -7.628 3.945 22.139 1.00 59.25 78 PHE A O 1
ATOM 633 N N . PRO A 1 79 ? -7.115 1.802 21.798 1.00 54.69 79 PRO A N 1
ATOM 634 C CA . PRO A 1 79 ? -7.384 0.390 21.493 1.00 54.69 79 PRO A CA 1
ATOM 635 C C . PRO A 1 79 ? -8.181 -0.311 22.604 1.00 54.69 79 PRO A C 1
ATOM 637 O O . PRO A 1 79 ? -8.360 -1.523 22.573 1.00 54.69 79 PRO A O 1
ATOM 640 N N . SER A 1 80 ? -8.534 0.415 23.670 1.00 60.19 80 SER A N 1
ATOM 641 C CA . SER A 1 80 ? -8.882 -0.215 24.945 1.00 60.19 80 SER A CA 1
ATOM 642 C C . SER A 1 80 ? -10.190 -1.000 24.900 1.00 60.19 80 SER A C 1
ATOM 644 O O . SER A 1 80 ? -10.318 -1.975 25.634 1.00 60.19 80 SER A O 1
ATOM 646 N N . PHE A 1 81 ? -11.161 -0.532 24.100 1.00 59.44 81 PHE A N 1
ATOM 647 C CA . PHE A 1 81 ? -12.527 -1.059 23.938 1.00 59.44 81 PHE A CA 1
ATOM 648 C C . PHE A 1 81 ? -13.289 -1.390 25.236 1.00 59.44 81 PHE A C 1
ATOM 650 O O . PHE A 1 81 ? -14.360 -1.989 25.200 1.00 59.44 81 PHE A O 1
ATOM 657 N N . ALA A 1 82 ? -12.771 -0.947 26.384 1.00 55.66 82 ALA A N 1
ATOM 658 C CA . ALA A 1 82 ? -13.312 -1.168 27.714 1.00 55.66 82 ALA A CA 1
ATOM 659 C C . ALA A 1 82 ? -14.438 -0.168 28.010 1.00 55.66 82 ALA A C 1
ATOM 661 O O . ALA A 1 82 ? -14.318 0.683 28.899 1.00 55.66 82 ALA A O 1
ATOM 662 N N . GLN A 1 83 ? -15.504 -0.272 27.217 1.00 55.59 83 GLN A N 1
ATOM 663 C CA . GLN A 1 83 ? -16.855 0.061 27.649 1.00 55.59 83 GLN A CA 1
ATOM 664 C C . GLN A 1 83 ? -17.331 -1.042 28.619 1.00 55.59 83 GLN A C 1
ATOM 666 O O . GLN A 1 83 ? -17.026 -2.215 28.381 1.00 55.59 83 GLN A O 1
ATOM 671 N N . PRO A 1 84 ? -18.043 -0.718 29.714 1.00 52.94 84 PRO A N 1
ATOM 672 C CA . PRO A 1 84 ? -18.755 -1.734 30.485 1.00 52.94 84 PRO A CA 1
ATOM 673 C C . PRO A 1 84 ? -19.819 -2.408 29.605 1.00 52.94 84 PRO A C 1
ATOM 675 O O . PRO A 1 84 ? -20.364 -1.784 28.699 1.00 52.94 84 PRO A O 1
ATOM 678 N N . VAL A 1 85 ? -20.111 -3.685 29.865 1.00 52.31 85 VAL A N 1
ATOM 679 C CA . VAL A 1 85 ? -21.092 -4.457 29.075 1.00 52.31 85 VAL A CA 1
ATOM 680 C C . VAL A 1 85 ? -22.520 -3.943 29.310 1.00 52.31 85 VAL A C 1
ATOM 682 O O . VAL A 1 85 ? -23.350 -3.971 28.406 1.00 52.31 85 VAL A O 1
ATOM 685 N N . ASP A 1 86 ? -22.778 -3.403 30.500 1.00 48.34 86 ASP A N 1
ATOM 686 C CA . ASP A 1 86 ? -24.099 -2.999 30.989 1.00 48.34 86 ASP A CA 1
ATOM 687 C C . ASP A 1 86 ? -24.443 -1.535 30.640 1.00 48.34 86 ASP A C 1
ATOM 689 O O . ASP A 1 86 ? -24.855 -0.744 31.489 1.00 48.34 86 ASP A O 1
ATOM 693 N N . ILE A 1 87 ? -24.239 -1.152 29.375 1.00 55.06 87 ILE A N 1
ATOM 694 C CA . ILE A 1 87 ? -24.635 0.161 28.841 1.00 55.06 87 ILE A CA 1
ATOM 695 C C . ILE A 1 87 ? -26.108 0.119 28.390 1.00 55.06 87 ILE A C 1
ATOM 697 O O . ILE A 1 87 ? -26.496 -0.821 27.682 1.00 55.06 87 ILE A O 1
ATOM 701 N N . PRO A 1 88 ? -26.936 1.124 28.749 1.00 52.34 88 PRO A N 1
ATOM 702 C CA . PRO A 1 88 ? -28.343 1.170 28.362 1.00 52.34 88 PRO A CA 1
ATOM 703 C C . PRO A 1 88 ? -28.539 1.215 26.837 1.00 52.34 88 PRO A C 1
ATOM 705 O O . PRO A 1 88 ? -27.662 1.613 26.067 1.00 52.34 88 PRO A O 1
ATOM 708 N N . LEU A 1 89 ? -29.706 0.736 26.397 1.00 53.81 89 LEU A N 1
ATOM 709 C CA . LEU A 1 89 ? -29.976 0.338 25.007 1.00 53.81 89 LEU A CA 1
ATOM 710 C C . LEU A 1 89 ? -29.864 1.482 23.976 1.00 53.81 89 LEU A C 1
ATOM 712 O O . LEU A 1 89 ? -29.705 1.229 22.782 1.00 53.81 89 LEU A O 1
ATOM 716 N N . ASP A 1 90 ? -29.948 2.729 24.434 1.00 50.50 90 ASP A N 1
ATOM 717 C CA . ASP A 1 90 ? -29.862 3.966 23.653 1.00 50.50 90 ASP A CA 1
ATOM 718 C C . ASP A 1 90 ? -28.426 4.345 23.250 1.00 50.50 90 ASP A C 1
ATOM 720 O O . ASP A 1 90 ? -28.231 5.055 22.260 1.00 50.50 90 ASP A O 1
ATOM 724 N N . GLN A 1 91 ? -27.418 3.848 23.976 1.00 57.44 91 GLN A N 1
ATOM 725 C CA . GLN A 1 91 ? -26.006 4.188 23.760 1.00 57.44 91 GLN A CA 1
ATOM 726 C C . GLN A 1 91 ? -25.186 3.065 23.091 1.00 57.44 91 GLN A C 1
ATOM 728 O O . GLN A 1 91 ? -23.988 3.233 22.854 1.00 57.44 91 GLN A O 1
ATOM 733 N N . GLN A 1 92 ? -25.809 1.927 22.764 1.00 61.50 92 GLN A N 1
ATOM 734 C CA . GLN A 1 92 ? -25.114 0.751 22.232 1.00 61.50 92 GLN A CA 1
ATOM 735 C C . GLN A 1 92 ? -24.644 0.928 20.776 1.00 61.50 92 GLN A C 1
ATOM 737 O O . GLN A 1 92 ? -25.396 1.334 19.886 1.00 61.50 92 GLN A O 1
ATOM 742 N N . VAL A 1 93 ? -23.382 0.571 20.512 1.00 62.81 93 VAL A N 1
ATOM 743 C CA . VAL A 1 93 ? -22.766 0.671 19.178 1.00 62.81 93 VAL A CA 1
ATOM 744 C C . VAL A 1 93 ? -23.149 -0.540 18.323 1.00 62.81 93 VAL A C 1
ATOM 746 O O . VAL A 1 93 ? -22.528 -1.601 18.385 1.00 62.81 93 VAL A O 1
ATOM 749 N N . TYR A 1 94 ? -24.185 -0.371 17.503 1.00 68.62 94 TYR A N 1
ATOM 750 C CA . TYR A 1 94 ? -24.565 -1.337 16.470 1.00 68.62 94 TYR A CA 1
ATOM 751 C C . TYR A 1 94 ? -23.482 -1.476 15.395 1.00 68.62 94 TYR A C 1
ATOM 753 O O . TYR A 1 94 ? -22.911 -0.482 14.944 1.00 68.62 94 TYR A O 1
ATOM 761 N N . ILE A 1 95 ? -23.278 -2.701 14.915 1.00 70.81 95 ILE A N 1
ATOM 762 C CA . ILE A 1 95 ? -22.379 -2.992 13.796 1.00 70.81 95 ILE A CA 1
ATOM 763 C C . ILE A 1 95 ? -22.882 -2.311 12.511 1.00 70.81 95 ILE A C 1
ATOM 765 O O . ILE A 1 95 ? -24.070 -2.364 12.175 1.00 70.81 95 ILE A O 1
ATOM 769 N N . ALA A 1 96 ? -21.963 -1.690 11.765 1.00 67.94 96 ALA A N 1
ATOM 770 C CA . ALA A 1 96 ? -22.256 -1.070 10.476 1.00 67.94 96 ALA A CA 1
ATOM 771 C C . ALA A 1 96 ? -22.890 -2.080 9.499 1.00 67.94 96 ALA A C 1
ATOM 773 O O . ALA A 1 96 ? -22.416 -3.202 9.347 1.00 67.94 96 ALA A O 1
ATOM 774 N N . GLY A 1 97 ? -23.993 -1.692 8.851 1.00 66.56 97 GLY A N 1
ATOM 775 C CA . GLY A 1 97 ? -24.732 -2.575 7.940 1.00 66.56 97 GLY A CA 1
ATOM 776 C C . GLY A 1 97 ? -25.528 -3.710 8.610 1.00 66.56 97 GLY A C 1
ATOM 777 O O . GLY A 1 97 ? -26.115 -4.514 7.888 1.00 66.56 97 GLY A O 1
ATOM 778 N N . LEU A 1 98 ? -25.593 -3.780 9.949 1.00 73.50 98 LEU A N 1
ATOM 779 C CA . LEU A 1 98 ? -26.324 -4.810 10.697 1.00 73.50 98 LEU A CA 1
ATOM 780 C C . LEU A 1 98 ? -27.212 -4.236 11.821 1.00 73.50 98 LEU A C 1
ATOM 782 O O . LEU A 1 98 ? -27.204 -3.042 12.139 1.00 73.50 98 LEU A O 1
ATOM 786 N N . TRP A 1 99 ? -28.001 -5.140 12.408 1.00 68.25 99 TRP A N 1
ATOM 787 C CA . TRP A 1 99 ? -28.926 -4.921 13.528 1.00 68.25 99 TRP A CA 1
ATOM 788 C C . TRP A 1 99 ? -28.366 -5.325 14.896 1.00 68.25 99 TRP A C 1
ATOM 790 O O . TRP A 1 99 ? -29.065 -5.223 15.898 1.00 68.25 99 TRP A O 1
ATOM 800 N N . VAL A 1 100 ? -27.133 -5.830 14.940 1.00 67.56 100 VAL A N 1
ATOM 801 C CA . VAL A 1 100 ? -26.579 -6.532 16.106 1.00 67.56 100 VAL A CA 1
ATOM 802 C C . VAL A 1 100 ? -25.357 -5.785 16.638 1.00 67.56 100 VAL A C 1
ATOM 804 O O . VAL A 1 100 ? -24.640 -5.133 15.880 1.00 67.56 100 VAL A O 1
ATOM 807 N N . THR A 1 101 ? -25.129 -5.872 17.944 1.00 65.81 101 THR A N 1
ATOM 808 C CA . THR A 1 101 ? -23.983 -5.289 18.662 1.00 65.81 101 THR A CA 1
ATOM 809 C C . THR A 1 101 ? -22.820 -6.274 18.825 1.00 65.81 101 THR A C 1
ATOM 811 O O . THR A 1 101 ? -21.694 -5.864 19.095 1.00 65.81 101 THR A O 1
ATOM 814 N N . GLU A 1 102 ? -23.059 -7.571 18.612 1.00 69.50 102 GLU A N 1
ATOM 815 C CA . GLU A 1 102 ? -22.064 -8.645 18.671 1.00 69.50 102 GLU A CA 1
ATOM 816 C C . GLU A 1 102 ? -22.334 -9.713 17.603 1.00 69.50 102 GLU A C 1
ATOM 818 O O . GLU A 1 102 ? -23.487 -10.007 17.286 1.00 69.50 102 GLU A O 1
ATOM 823 N N . ILE A 1 103 ? -21.280 -10.358 17.100 1.00 67.25 103 ILE A N 1
ATOM 824 C CA . ILE A 1 103 ? -21.386 -11.576 16.287 1.00 67.25 103 ILE A CA 1
ATOM 825 C C . ILE A 1 103 ? -20.852 -12.751 17.104 1.00 67.25 103 ILE A C 1
ATOM 827 O O . ILE A 1 103 ? -19.691 -12.765 17.510 1.00 67.25 103 ILE A O 1
ATOM 831 N N . ASN A 1 104 ? -21.702 -13.757 17.317 1.00 74.19 104 ASN A N 1
ATOM 832 C CA . ASN A 1 104 ? -21.371 -14.993 18.023 1.00 74.19 104 ASN A CA 1
ATOM 833 C C . ASN A 1 104 ? -21.493 -16.183 17.057 1.00 74.19 104 ASN A C 1
ATOM 835 O O . ASN A 1 104 ? -22.584 -16.725 16.857 1.00 74.19 104 ASN A O 1
ATOM 839 N N . CYS A 1 105 ? -20.384 -16.574 16.424 1.00 70.19 105 CYS A N 1
ATOM 840 C CA . CYS A 1 105 ? -20.383 -17.651 15.435 1.00 70.19 105 CYS A CA 1
ATOM 841 C C . CYS A 1 105 ? -20.033 -18.993 16.084 1.00 70.19 105 CYS A C 1
ATOM 843 O O . CYS A 1 105 ? -18.916 -19.493 15.971 1.00 70.19 105 CYS A O 1
ATOM 845 N N . ASN A 1 106 ? -21.041 -19.654 16.661 1.00 73.56 106 ASN A N 1
ATOM 846 C CA . ASN A 1 106 ? -20.962 -21.074 17.044 1.00 73.56 106 ASN A CA 1
ATOM 847 C C . ASN A 1 106 ? -20.870 -22.021 15.818 1.00 73.56 106 ASN A C 1
ATOM 849 O O . ASN A 1 106 ? -21.053 -23.227 15.946 1.00 73.56 106 ASN A O 1
ATOM 853 N N . CYS A 1 107 ? -20.623 -21.482 14.621 1.00 67.25 107 CYS A N 1
ATOM 854 C CA . CYS A 1 107 ? -20.482 -22.200 13.362 1.00 67.25 107 CYS A CA 1
ATOM 855 C C . CYS A 1 107 ? -19.300 -23.183 13.393 1.00 67.25 107 CYS A C 1
ATOM 857 O O . CYS A 1 107 ? -19.483 -24.367 13.130 1.00 67.25 107 CYS A O 1
ATOM 859 N N . LEU A 1 108 ? -18.114 -22.720 13.804 1.00 62.94 108 LEU A N 1
ATOM 860 C CA . LEU A 1 108 ? -16.921 -23.559 13.959 1.00 62.94 108 LEU A CA 1
ATOM 861 C C . LEU A 1 108 ? -17.078 -24.582 15.088 1.00 62.94 108 LEU A C 1
ATOM 863 O O . LEU A 1 108 ? -16.721 -25.740 14.891 1.00 62.94 108 LEU A O 1
ATOM 867 N N . GLN A 1 109 ? -17.682 -24.189 16.219 1.00 72.62 109 GLN A N 1
ATOM 868 C CA . GLN A 1 109 ? -18.020 -25.114 17.306 1.00 72.62 109 GLN A CA 1
ATOM 869 C C . GLN A 1 109 ? -18.924 -26.255 16.792 1.00 72.62 109 GLN A C 1
ATOM 871 O O . GLN A 1 109 ? -18.561 -27.420 16.923 1.00 72.62 109 GLN A O 1
ATOM 876 N N . ARG A 1 110 ? -20.038 -25.937 16.114 1.00 69.94 110 ARG A N 1
ATOM 877 C CA . ARG A 1 110 ? -20.969 -26.939 15.562 1.00 69.94 110 ARG A CA 1
ATOM 878 C C . ARG A 1 110 ? -20.350 -27.813 14.473 1.00 69.94 110 ARG A C 1
ATOM 880 O O . ARG A 1 110 ? -20.637 -29.003 14.432 1.00 69.94 110 ARG A O 1
ATOM 887 N N . CYS A 1 111 ? -19.500 -27.263 13.607 1.00 65.88 111 CYS A N 1
ATOM 888 C CA . CYS A 1 111 ? -18.780 -28.066 12.616 1.00 65.88 111 CYS A CA 1
ATOM 889 C C . CYS A 1 111 ? -17.769 -29.017 13.279 1.00 65.88 111 CYS A C 1
ATOM 891 O O . CYS A 1 111 ? -17.659 -30.163 12.853 1.00 65.88 111 CYS A O 1
ATOM 893 N N . ALA A 1 112 ? -17.077 -28.590 14.340 1.00 66.38 112 ALA A N 1
ATOM 894 C CA . ALA A 1 112 ? -16.185 -29.460 15.107 1.00 66.38 112 ALA A CA 1
ATOM 895 C C . ALA A 1 112 ? -16.959 -30.563 15.854 1.00 66.38 112 ALA A C 1
ATOM 897 O O . ALA A 1 112 ? -16.581 -31.730 15.773 1.00 66.38 112 ALA A O 1
ATOM 898 N N . GLU A 1 113 ? -18.073 -30.221 16.509 1.00 72.38 113 GLU A N 1
ATOM 899 C CA . GLU A 1 113 ? -18.993 -31.166 17.162 1.00 72.38 113 GLU A CA 1
ATOM 900 C C . GLU A 1 113 ? -19.578 -32.181 16.166 1.00 72.38 113 GLU A C 1
ATOM 902 O O . GLU A 1 113 ? -19.629 -33.377 16.457 1.00 72.38 113 GLU A O 1
ATOM 907 N N . PHE A 1 114 ? -19.964 -31.735 14.966 1.00 74.69 114 PHE A N 1
ATOM 908 C CA . PHE A 1 114 ? -20.448 -32.600 13.888 1.00 74.69 114 PHE A CA 1
ATOM 909 C C . PHE A 1 114 ? -19.345 -33.534 13.370 1.00 74.69 114 PHE A C 1
ATOM 911 O O . PHE A 1 114 ? -19.553 -34.742 13.299 1.00 74.69 114 PHE A O 1
ATOM 918 N N . CYS A 1 115 ? -18.145 -33.017 13.090 1.00 67.06 115 CYS A N 1
ATOM 919 C CA . CYS A 1 115 ? -17.008 -33.842 12.673 1.00 67.06 115 CYS A CA 1
ATOM 920 C C . CYS A 1 115 ? -16.607 -34.873 13.741 1.00 67.06 115 CYS A C 1
ATOM 922 O O . CYS A 1 115 ? -16.321 -36.014 13.390 1.00 67.06 115 CYS A O 1
ATOM 924 N N . LEU A 1 116 ? -16.646 -34.513 15.030 1.00 68.06 116 LEU A N 1
ATOM 925 C CA . LEU A 1 116 ? -16.439 -35.446 16.145 1.00 68.06 116 LEU A CA 1
ATOM 926 C C . LEU A 1 116 ? -17.566 -36.483 16.254 1.00 68.06 116 LEU A C 1
ATOM 928 O O . LEU A 1 116 ? -17.289 -37.639 16.557 1.00 68.06 116 LEU A O 1
ATOM 932 N N . SER A 1 117 ? -18.809 -36.107 15.945 1.00 69.25 117 SER A N 1
ATOM 933 C CA . SER A 1 117 ? -19.955 -37.031 15.883 1.00 69.25 117 SER A CA 1
ATOM 934 C C . SER A 1 117 ? -19.865 -38.018 14.709 1.00 69.25 117 SER A C 1
ATOM 936 O O . SER A 1 117 ? -20.430 -39.107 14.778 1.00 69.25 117 SER A O 1
ATOM 938 N N . CYS A 1 118 ? -19.136 -37.660 13.648 1.00 68.44 118 CYS A N 1
ATOM 939 C CA . CYS A 1 118 ? -18.829 -38.537 12.516 1.00 68.44 118 CYS A CA 1
ATOM 940 C C . CYS A 1 118 ? -17.634 -39.478 12.769 1.00 68.44 118 CYS A C 1
ATOM 942 O O . CYS A 1 118 ? -17.390 -40.368 11.952 1.00 68.44 118 CYS A O 1
ATOM 944 N N . VAL A 1 119 ? -16.888 -39.323 13.872 1.00 66.69 119 VAL A N 1
ATOM 945 C CA . VAL A 1 119 ? -15.862 -40.299 14.269 1.00 66.69 119 VAL A CA 1
ATOM 946 C C . VAL A 1 119 ? -16.569 -41.524 14.865 1.00 66.69 119 VAL A C 1
ATOM 948 O O . VAL A 1 119 ? -17.270 -41.385 15.869 1.00 66.69 119 VAL A O 1
ATOM 951 N N . PRO A 1 120 ? -16.405 -42.736 14.299 1.00 61.06 120 PRO A N 1
ATOM 952 C CA . PRO A 1 120 ? -17.044 -43.922 14.853 1.00 61.06 120 PRO A CA 1
ATOM 953 C C . PRO A 1 120 ? -16.506 -44.200 16.267 1.00 61.06 120 PRO A C 1
ATOM 955 O O . PRO A 1 120 ? -15.294 -44.100 16.488 1.00 61.06 120 PRO A O 1
ATOM 958 N N . PRO A 1 121 ? -17.364 -44.580 17.233 1.00 59.09 121 PRO A N 1
ATOM 959 C CA . PRO A 1 121 ? -16.915 -44.892 18.581 1.00 59.09 121 PRO A CA 1
ATOM 960 C C . PRO A 1 121 ? -15.991 -46.113 18.545 1.00 59.09 121 PRO A C 1
ATOM 962 O O . PRO A 1 121 ? -16.434 -47.238 18.309 1.00 59.09 121 PRO A O 1
ATOM 965 N N . LEU A 1 122 ? -14.697 -45.881 18.788 1.00 53.34 122 LEU A N 1
ATOM 966 C CA . LEU A 1 122 ? -13.695 -46.937 18.925 1.00 53.34 122 LEU A CA 1
ATOM 967 C C . LEU A 1 122 ? -14.170 -47.979 19.956 1.00 53.34 122 LEU A C 1
ATOM 969 O O . LEU A 1 122 ? -14.739 -47.603 20.989 1.00 53.34 122 LEU A O 1
ATOM 973 N N . PRO A 1 123 ? -13.959 -49.285 19.698 1.00 52.12 123 PRO A N 1
ATOM 974 C CA . PRO A 1 123 ? -14.465 -50.341 20.563 1.00 52.12 123 PRO A CA 1
ATOM 975 C C . PRO A 1 123 ? -13.944 -50.152 21.988 1.00 52.12 123 PRO A C 1
ATOM 977 O O . PRO A 1 123 ? -12.744 -49.978 22.209 1.00 52.12 123 PRO A O 1
ATOM 980 N N . ARG A 1 124 ? -14.863 -50.186 22.961 1.00 48.34 124 ARG A N 1
ATOM 981 C CA . ARG A 1 124 ? -14.548 -50.037 24.387 1.00 48.34 124 ARG A CA 1
ATOM 982 C C . ARG A 1 124 ? -13.607 -51.160 24.822 1.00 48.34 124 ARG A C 1
ATOM 984 O O . ARG A 1 124 ? -14.057 -52.265 25.111 1.00 48.34 124 ARG A O 1
ATOM 991 N N . CYS A 1 125 ? -12.311 -50.869 24.886 1.00 45.44 125 CYS A N 1
ATOM 992 C CA . CYS A 1 125 ? -11.343 -51.778 25.482 1.00 45.44 125 CYS A CA 1
ATOM 993 C C . CYS A 1 125 ? -11.734 -52.021 26.948 1.00 45.44 125 CYS A C 1
ATOM 995 O O . CYS A 1 125 ? -12.042 -51.074 27.672 1.00 45.44 125 CYS A O 1
ATOM 997 N N . CYS A 1 126 ? -11.746 -53.281 27.390 1.00 47.31 126 CYS A N 1
ATOM 998 C CA . CYS A 1 126 ? -12.258 -53.652 28.715 1.00 47.31 126 CYS A CA 1
ATOM 999 C C . CYS A 1 126 ? -11.373 -53.175 29.885 1.00 47.31 126 CYS A C 1
ATOM 1001 O O . CYS A 1 126 ? -11.763 -53.307 31.043 1.00 47.31 126 CYS A O 1
ATOM 1003 N N . CYS A 1 127 ? -10.208 -52.592 29.594 1.00 46.41 127 CYS A N 1
ATOM 1004 C CA . CYS A 1 127 ? -9.337 -51.929 30.559 1.00 46.41 127 CYS A CA 1
ATOM 1005 C C . CYS A 1 127 ? -9.674 -50.428 30.609 1.00 46.41 127 CYS A C 1
ATOM 1007 O O . CYS A 1 127 ? -9.588 -49.744 29.590 1.00 46.41 127 CYS A O 1
ATOM 1009 N N . GLY A 1 128 ? -10.034 -49.905 31.789 1.00 50.91 128 GLY A N 1
ATOM 1010 C CA . GLY A 1 128 ? -10.592 -48.555 31.999 1.00 50.91 128 GLY A CA 1
ATOM 1011 C C . GLY A 1 128 ? -9.639 -47.360 31.814 1.00 50.91 128 GLY A C 1
ATOM 1012 O O . GLY A 1 128 ? -9.616 -46.452 32.642 1.00 50.91 128 GLY A O 1
ATOM 1013 N N . CYS A 1 129 ? -8.842 -47.335 30.748 1.00 47.72 129 CYS A N 1
ATOM 1014 C CA . CYS A 1 129 ? -7.857 -46.291 30.463 1.00 47.72 129 CYS A CA 1
ATOM 1015 C C . CYS A 1 129 ? -8.496 -45.051 29.803 1.00 47.72 129 CYS A C 1
ATOM 1017 O O . CYS A 1 129 ? -8.344 -44.828 28.602 1.00 47.72 129 CYS A O 1
ATOM 1019 N N . SER A 1 130 ? -9.158 -44.193 30.586 1.00 49.28 130 SER A N 1
ATOM 1020 C CA . SER A 1 130 ? -9.806 -42.939 30.135 1.00 49.28 130 SER A CA 1
ATOM 1021 C C . SER A 1 130 ? -8.849 -41.810 29.686 1.00 49.28 130 SER A C 1
ATOM 1023 O O . SER A 1 130 ? -9.223 -40.638 29.645 1.00 49.28 130 SER A O 1
ATOM 1025 N N . LEU A 1 131 ? -7.611 -42.147 29.305 1.00 53.06 131 LEU A N 1
ATOM 1026 C CA . LEU A 1 131 ? -6.532 -41.214 28.950 1.00 53.06 131 LEU A CA 1
ATOM 1027 C C . LEU A 1 131 ? -6.896 -40.250 27.810 1.00 53.06 131 LEU A C 1
ATOM 1029 O O . LEU A 1 131 ? -6.570 -39.067 27.883 1.00 53.06 131 LEU A O 1
ATOM 1033 N N . TRP A 1 132 ? -7.617 -40.725 26.792 1.00 50.62 132 TRP A N 1
ATOM 1034 C CA . TRP A 1 132 ? -8.007 -39.905 25.638 1.00 50.62 132 TRP A CA 1
ATOM 1035 C C . TRP A 1 132 ? -9.082 -38.859 25.952 1.00 50.62 132 TRP A C 1
ATOM 1037 O O . TRP A 1 132 ? -9.117 -37.812 25.312 1.00 50.62 132 TRP A O 1
ATOM 1047 N N . GLN A 1 133 ? -9.909 -39.075 26.979 1.00 53.81 133 GLN A N 1
ATOM 1048 C CA . GLN A 1 133 ? -10.970 -38.132 27.351 1.00 53.81 133 GLN A CA 1
ATOM 1049 C C . GLN A 1 133 ? -10.426 -36.868 28.050 1.00 53.81 133 GLN A C 1
ATOM 1051 O O . GLN A 1 133 ? -11.150 -35.890 28.193 1.00 53.81 133 GLN A O 1
ATOM 1056 N N . LYS A 1 134 ? -9.137 -36.862 28.431 1.00 53.41 134 LYS A N 1
ATOM 1057 C CA . LYS A 1 134 ? -8.383 -35.660 28.837 1.00 53.41 134 LYS A CA 1
ATOM 1058 C C . LYS A 1 134 ? -7.654 -34.956 27.684 1.00 53.41 134 LYS A C 1
ATOM 1060 O O . LYS A 1 134 ? -7.127 -33.871 27.898 1.00 53.41 134 LYS A O 1
ATOM 1065 N N . PHE A 1 135 ? -7.576 -35.573 26.503 1.00 55.59 135 PHE A N 1
ATOM 1066 C CA . PHE A 1 135 ? -6.783 -35.077 25.369 1.00 55.59 135 PHE A CA 1
ATOM 1067 C C . PHE A 1 135 ? -7.599 -34.317 24.316 1.00 55.59 135 PHE A C 1
ATOM 1069 O O . PHE A 1 135 ? -7.016 -33.685 23.440 1.00 55.59 135 PHE A O 1
ATOM 1076 N N . ILE A 1 136 ? -8.931 -34.346 24.412 1.00 57.88 136 ILE A N 1
ATOM 1077 C CA . ILE A 1 136 ? -9.811 -33.446 23.662 1.00 57.88 136 ILE A CA 1
ATOM 1078 C C . ILE A 1 136 ? -9.955 -32.164 24.500 1.00 57.88 136 ILE A C 1
ATOM 1080 O O . ILE A 1 136 ? -10.585 -32.225 25.558 1.00 57.88 136 ILE A O 1
ATOM 1084 N N . PRO A 1 137 ? -9.368 -31.020 24.096 1.00 62.34 137 PRO A N 1
ATOM 1085 C CA . PRO A 1 137 ? -9.619 -29.751 24.772 1.00 62.34 137 PRO A CA 1
ATOM 1086 C C . PRO A 1 137 ? -11.090 -29.350 24.607 1.00 62.34 137 PRO A C 1
ATOM 1088 O O . PRO A 1 137 ? -11.687 -29.587 23.556 1.00 62.34 137 PRO A O 1
ATOM 1091 N N . ASP A 1 138 ? -11.662 -28.722 25.636 1.00 62.84 138 ASP A N 1
ATOM 1092 C CA . ASP A 1 138 ? -13.029 -28.197 25.593 1.00 62.84 138 ASP A CA 1
ATOM 1093 C C . ASP A 1 138 ? -13.200 -27.231 24.409 1.00 62.84 138 ASP A C 1
ATOM 1095 O O . ASP A 1 138 ? -12.514 -26.215 24.321 1.00 62.84 138 ASP A O 1
ATOM 1099 N N . LEU A 1 139 ? -14.135 -27.542 23.506 1.00 60.03 139 LEU A N 1
ATOM 1100 C CA . LEU A 1 139 ? -14.376 -26.818 22.253 1.00 60.03 139 LEU A CA 1
ATOM 1101 C C . LEU A 1 139 ? -14.897 -25.385 22.458 1.00 60.03 139 LEU A C 1
ATOM 1103 O O . LEU A 1 139 ? -15.071 -24.657 21.479 1.00 60.03 139 LEU A O 1
ATOM 1107 N N . SER A 1 140 ? -15.107 -24.946 23.703 1.00 63.69 140 SER A N 1
ATOM 1108 C CA . SER A 1 140 ? -15.409 -23.553 24.046 1.00 63.69 140 SER A CA 1
ATOM 1109 C C . SER A 1 140 ? -14.408 -22.538 23.469 1.00 63.69 140 SER A C 1
ATOM 1111 O O . SER A 1 140 ? -14.820 -21.422 23.149 1.00 63.69 140 SER A O 1
ATOM 1113 N N . PHE A 1 141 ? -13.145 -22.917 23.212 1.00 64.50 141 PHE A N 1
ATOM 1114 C CA . PHE A 1 141 ? -12.175 -22.041 22.526 1.00 64.50 141 PHE A CA 1
ATOM 1115 C C . PHE A 1 141 ? -12.552 -21.708 21.066 1.00 64.50 141 PHE A C 1
ATOM 1117 O O . PHE A 1 141 ? -12.064 -20.719 20.523 1.00 64.50 141 PHE A O 1
ATOM 1124 N N . LEU A 1 142 ? -13.433 -22.491 20.427 1.00 62.38 142 LEU A N 1
ATOM 1125 C CA . LEU A 1 142 ? -13.963 -22.219 19.082 1.00 62.38 142 LEU A CA 1
ATOM 1126 C C . LEU A 1 142 ? -15.180 -21.275 19.087 1.00 62.38 142 LEU A C 1
ATOM 1128 O O . LEU A 1 142 ? -15.717 -20.967 18.018 1.00 62.38 142 LEU A O 1
ATOM 1132 N N . ARG A 1 143 ? -15.628 -20.790 20.255 1.00 63.81 143 ARG A N 1
ATOM 1133 C CA . ARG A 1 143 ? -16.692 -19.781 20.348 1.00 63.81 143 ARG A CA 1
ATOM 1134 C C . ARG A 1 143 ? -16.152 -18.391 20.012 1.00 63.81 143 ARG A C 1
ATOM 1136 O O . ARG A 1 143 ? -15.809 -17.597 20.886 1.00 63.81 143 ARG A O 1
ATOM 1143 N N . ILE A 1 144 ? -16.133 -18.079 18.722 1.00 68.19 144 ILE A N 1
ATOM 1144 C CA . ILE A 1 144 ? -15.774 -16.751 18.223 1.00 68.19 144 ILE A CA 1
ATOM 1145 C C . ILE A 1 144 ? -16.912 -15.764 18.543 1.00 68.19 144 ILE A C 1
ATOM 1147 O O . ILE A 1 144 ? -17.931 -15.720 17.848 1.00 68.19 144 ILE A O 1
ATOM 1151 N N . ARG A 1 145 ? -16.719 -14.971 19.606 1.00 66.88 145 ARG A N 1
ATOM 1152 C CA . ARG A 1 145 ? -17.544 -13.813 19.990 1.00 66.88 145 ARG A CA 1
ATOM 1153 C C . ARG A 1 145 ? -16.781 -12.529 19.655 1.00 66.88 145 ARG A C 1
ATOM 1155 O O . ARG A 1 145 ? -15.813 -12.198 20.332 1.00 66.88 145 ARG A O 1
ATOM 1162 N N . ILE A 1 146 ? -17.214 -11.816 18.618 1.00 66.81 146 ILE A N 1
ATOM 1163 C CA . ILE A 1 146 ? -16.638 -10.531 18.195 1.00 66.81 146 ILE A CA 1
ATOM 1164 C C . ILE A 1 146 ? -17.611 -9.419 18.591 1.00 66.81 146 ILE A C 1
ATOM 1166 O O . ILE A 1 146 ? -18.778 -9.446 18.199 1.00 66.81 146 ILE A O 1
ATOM 1170 N N . THR A 1 147 ? -17.140 -8.438 19.361 1.00 70.69 147 THR A N 1
ATOM 1171 C CA . THR A 1 147 ? -17.940 -7.260 19.725 1.00 70.69 147 THR A CA 1
ATOM 1172 C C . THR A 1 147 ? -17.940 -6.223 18.599 1.00 70.69 147 THR A C 1
ATOM 1174 O O . THR A 1 147 ? -17.001 -6.150 17.802 1.00 70.69 147 THR A O 1
ATOM 1177 N N . GLY A 1 148 ? -18.988 -5.400 18.531 1.00 67.31 148 GLY A N 1
ATOM 1178 C CA . GLY A 1 148 ? -19.174 -4.392 17.484 1.00 67.31 148 GLY A CA 1
ATOM 1179 C C . GLY A 1 148 ? -17.981 -3.455 17.251 1.00 67.31 148 GLY A C 1
ATOM 1180 O O . GLY A 1 148 ? -17.624 -3.254 16.087 1.00 67.31 148 GLY A O 1
ATOM 1181 N N . PRO A 1 149 ? -17.291 -2.957 18.299 1.00 71.25 149 PRO A N 1
ATOM 1182 C CA . PRO A 1 149 ? -16.037 -2.227 18.139 1.00 71.25 149 PRO A CA 1
ATOM 1183 C C . PRO A 1 149 ? -14.976 -3.032 17.377 1.00 71.25 149 PRO A C 1
ATOM 1185 O O . PRO A 1 149 ? -14.479 -2.566 16.355 1.00 71.25 149 PRO A O 1
ATOM 1188 N N . TRP A 1 150 ? -14.676 -4.270 17.781 1.00 68.56 150 TRP A N 1
ATOM 1189 C CA . TRP A 1 150 ? -13.659 -5.087 17.102 1.00 68.56 150 TRP A CA 1
ATOM 1190 C C . TRP A 1 150 ? -13.993 -5.378 15.635 1.00 68.56 150 TRP A C 1
ATOM 1192 O O . TRP A 1 150 ? -13.080 -5.400 14.811 1.00 68.56 150 TRP A O 1
ATOM 1202 N N . LEU A 1 151 ? -15.272 -5.532 15.276 1.00 73.38 151 LEU A N 1
ATOM 1203 C CA . LEU A 1 151 ? -15.667 -5.678 13.869 1.00 73.38 151 LEU A CA 1
ATOM 1204 C C . LEU A 1 151 ? -15.575 -4.361 13.072 1.00 73.38 151 LEU A C 1
ATOM 1206 O O . LEU A 1 151 ? -15.464 -4.398 11.851 1.00 73.38 151 LEU A O 1
ATOM 1210 N N . THR A 1 152 ? -15.609 -3.209 13.747 1.00 72.75 152 THR A N 1
ATOM 1211 C CA . THR A 1 152 ? -15.542 -1.877 13.121 1.00 72.75 152 THR A CA 1
ATOM 1212 C C . THR A 1 152 ? -14.093 -1.423 12.913 1.00 72.75 152 THR A C 1
ATOM 1214 O O . THR A 1 152 ? -13.736 -0.999 11.817 1.00 72.75 152 THR A O 1
ATOM 1217 N N . TYR A 1 153 ? -13.230 -1.563 13.926 1.00 75.12 153 TYR A N 1
ATOM 1218 C CA . TYR A 1 153 ? -11.824 -1.124 13.857 1.00 75.12 153 TYR A CA 1
ATOM 1219 C C . TYR A 1 153 ? -10.854 -2.229 13.410 1.00 75.12 153 TYR A C 1
ATOM 1221 O O . TYR A 1 153 ? -9.773 -1.927 12.910 1.00 75.12 153 TYR A O 1
ATOM 1229 N N . GLY A 1 154 ? -11.221 -3.508 13.547 1.00 77.44 154 GLY A N 1
ATOM 1230 C CA . GLY A 1 154 ? -10.404 -4.638 13.091 1.00 77.44 154 GLY A CA 1
ATOM 1231 C C . GLY A 1 154 ? -10.037 -4.564 11.601 1.00 77.44 154 GLY A C 1
ATOM 1232 O O . GLY A 1 154 ? -8.853 -4.666 11.284 1.00 77.44 154 GLY A O 1
ATOM 1233 N N . PRO A 1 155 ? -10.996 -4.312 10.685 1.00 82.06 155 PRO A N 1
ATOM 1234 C CA . PRO A 1 155 ? -10.699 -4.106 9.269 1.00 82.06 155 PRO A CA 1
ATOM 1235 C C . PRO A 1 155 ? -9.760 -2.922 9.003 1.00 82.06 155 PRO A C 1
ATOM 1237 O O . PRO A 1 155 ? -8.872 -3.047 8.167 1.00 82.06 155 PRO A O 1
ATOM 1240 N N . LEU A 1 156 ? -9.889 -1.812 9.743 1.00 82.69 156 LEU A N 1
ATOM 1241 C CA . LEU A 1 156 ? -9.006 -0.643 9.601 1.00 82.69 156 LEU A CA 1
ATOM 1242 C C . LEU A 1 156 ? -7.551 -0.974 9.974 1.00 82.69 156 LEU A C 1
ATOM 1244 O O . LEU A 1 156 ? -6.627 -0.567 9.276 1.00 82.69 156 LEU A O 1
ATOM 1248 N N . LEU A 1 157 ? -7.334 -1.781 11.019 1.00 80.06 157 LEU A N 1
ATOM 1249 C CA . LEU A 1 157 ? -5.994 -2.276 11.365 1.00 80.06 157 LEU A CA 1
ATOM 1250 C C . LEU A 1 157 ? -5.418 -3.218 10.299 1.00 80.06 157 LEU A C 1
ATOM 1252 O O . LEU A 1 157 ? -4.214 -3.198 10.055 1.00 80.06 157 LEU A O 1
ATOM 1256 N N . VAL A 1 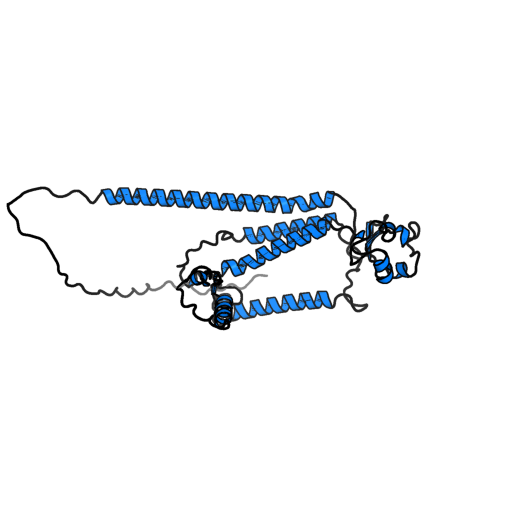158 ? -6.258 -4.039 9.660 1.00 85.25 158 VAL A N 1
ATOM 1257 C CA . VAL A 1 158 ? -5.827 -4.911 8.554 1.00 85.25 158 VAL A CA 1
ATOM 1258 C C . VAL A 1 158 ? -5.437 -4.084 7.327 1.00 85.25 158 VAL A C 1
ATOM 1260 O O . VAL A 1 158 ? -4.408 -4.381 6.725 1.00 85.25 158 VAL A O 1
ATOM 1263 N N . VAL A 1 159 ? -6.192 -3.029 7.001 1.00 86.94 159 VAL A N 1
ATOM 1264 C CA . VAL A 1 159 ? -5.851 -2.068 5.935 1.00 86.94 159 VAL A CA 1
ATOM 1265 C C . VAL A 1 159 ? -4.503 -1.405 6.226 1.00 86.94 159 VAL A C 1
ATOM 1267 O O . VAL A 1 159 ? -3.578 -1.590 5.446 1.00 86.94 159 VAL A O 1
ATOM 1270 N N . MET A 1 160 ? -4.304 -0.818 7.411 1.00 86.88 160 MET A N 1
ATOM 1271 C CA . MET A 1 160 ? -3.015 -0.218 7.801 1.00 86.88 160 MET A CA 1
ATOM 1272 C C . MET A 1 160 ? -1.825 -1.206 7.697 1.00 86.88 160 MET A C 1
ATOM 1274 O O . MET A 1 160 ? -0.715 -0.824 7.325 1.00 86.88 160 MET A O 1
ATOM 1278 N N . CYS A 1 161 ? -2.033 -2.500 7.976 1.00 87.50 161 CYS A N 1
ATOM 1279 C CA . CYS A 1 161 ? -1.017 -3.538 7.751 1.00 87.50 161 CYS A CA 1
ATOM 1280 C C . CYS A 1 161 ? -0.745 -3.823 6.259 1.00 87.50 161 CYS A C 1
ATOM 1282 O O . CYS A 1 161 ? 0.398 -4.118 5.897 1.00 87.50 161 CYS A O 1
ATOM 1284 N N . ILE A 1 162 ? -1.762 -3.737 5.397 1.00 90.56 162 ILE A N 1
ATOM 1285 C CA . ILE A 1 162 ? -1.622 -3.831 3.936 1.00 90.56 162 ILE A CA 1
ATOM 1286 C C . ILE A 1 162 ? -0.875 -2.602 3.404 1.00 90.56 162 ILE A C 1
ATOM 1288 O O . ILE A 1 162 ? 0.071 -2.769 2.637 1.00 90.56 162 ILE A O 1
ATOM 1292 N N . ASP A 1 163 ? -1.190 -1.394 3.867 1.00 90.00 163 ASP A N 1
ATOM 1293 C CA . ASP A 1 163 ? -0.521 -0.165 3.423 1.00 90.00 163 ASP A CA 1
ATOM 1294 C C . ASP A 1 163 ? 0.956 -0.104 3.846 1.00 90.00 163 ASP A C 1
ATOM 1296 O O . ASP A 1 163 ? 1.813 0.338 3.072 1.00 90.00 163 ASP A O 1
ATOM 1300 N N . LEU A 1 164 ? 1.316 -0.674 5.003 1.00 90.62 164 LEU A N 1
ATOM 1301 C CA . LEU A 1 164 ? 2.718 -0.918 5.374 1.00 90.62 164 LEU A CA 1
ATOM 1302 C C . LEU A 1 164 ? 3.413 -1.928 4.437 1.00 90.62 164 LEU A C 1
ATOM 1304 O O . LEU A 1 164 ? 4.586 -1.745 4.094 1.00 90.62 164 LEU A O 1
ATOM 1308 N N . PHE A 1 165 ? 2.711 -2.970 3.980 1.00 91.25 165 PHE A N 1
ATOM 1309 C CA . PHE A 1 165 ? 3.239 -3.924 2.996 1.00 91.25 165 PHE A CA 1
ATOM 1310 C C . PHE A 1 165 ? 3.413 -3.279 1.610 1.00 91.25 165 PHE A C 1
ATOM 1312 O O . PHE A 1 165 ? 4.469 -3.431 0.991 1.00 91.25 165 PHE A O 1
ATOM 1319 N N . CYS A 1 166 ? 2.442 -2.485 1.154 1.00 90.00 166 CYS A N 1
ATOM 1320 C CA . CYS A 1 166 ? 2.537 -1.675 -0.061 1.00 90.00 166 CYS A CA 1
ATOM 1321 C C . CYS A 1 166 ? 3.694 -0.667 0.022 1.00 90.00 166 CYS A C 1
ATOM 1323 O O . CYS A 1 166 ? 4.476 -0.552 -0.922 1.00 90.00 166 CYS A O 1
ATOM 1325 N N . THR A 1 167 ? 3.880 -0.012 1.173 1.00 91.00 167 THR A N 1
ATOM 1326 C CA . THR A 1 167 ? 4.998 0.914 1.424 1.00 91.00 167 THR A CA 1
ATOM 1327 C C . THR A 1 167 ? 6.346 0.202 1.328 1.00 91.00 167 THR A C 1
ATOM 1329 O O . THR A 1 167 ? 7.258 0.696 0.662 1.00 91.00 167 THR A O 1
ATOM 1332 N N . ARG A 1 168 ? 6.479 -0.992 1.925 1.00 91.56 168 ARG A N 1
ATOM 1333 C CA . ARG A 1 168 ? 7.689 -1.822 1.797 1.00 91.56 168 ARG A CA 1
ATOM 1334 C C . ARG A 1 168 ? 7.979 -2.161 0.333 1.00 91.56 168 ARG A C 1
ATOM 1336 O O . ARG A 1 168 ? 9.119 -2.009 -0.103 1.00 91.56 168 ARG A O 1
ATOM 1343 N N . THR A 1 169 ? 6.967 -2.588 -0.419 1.00 90.25 169 THR A N 1
ATOM 1344 C CA . THR A 1 169 ? 7.103 -2.916 -1.846 1.00 90.25 169 THR A CA 1
ATOM 1345 C C . THR A 1 169 ? 7.500 -1.689 -2.670 1.00 90.25 169 THR A C 1
ATOM 1347 O O . THR A 1 169 ? 8.392 -1.794 -3.505 1.00 90.25 169 THR A O 1
ATOM 1350 N N . GLN A 1 170 ? 6.938 -0.506 -2.393 1.00 90.62 170 GLN A N 1
ATOM 1351 C CA . GLN A 1 170 ? 7.312 0.730 -3.089 1.00 90.62 170 GLN A CA 1
ATOM 1352 C C . GLN A 1 170 ? 8.735 1.213 -2.746 1.00 90.62 170 GLN A C 1
ATOM 1354 O O . GLN A 1 170 ? 9.382 1.806 -3.607 1.00 90.62 170 GLN A O 1
ATOM 1359 N N . LEU A 1 171 ? 9.24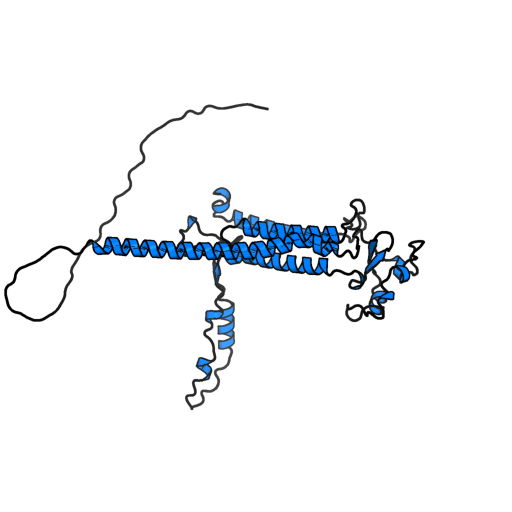4 0.959 -1.536 1.00 90.62 171 LEU A N 1
ATOM 1360 C CA . LEU A 1 171 ? 10.606 1.344 -1.134 1.00 90.62 171 LEU A CA 1
ATOM 1361 C C . LEU A 1 171 ? 11.698 0.395 -1.650 1.00 90.62 171 LEU A C 1
ATOM 1363 O O . LEU A 1 171 ? 12.806 0.846 -1.935 1.00 90.62 171 LEU A O 1
ATOM 1367 N N . ILE A 1 172 ? 11.394 -0.902 -1.761 1.00 91.00 172 ILE A N 1
ATOM 1368 C CA . ILE A 1 172 ? 12.319 -1.949 -2.242 1.00 91.00 172 ILE A CA 1
ATOM 1369 C C . ILE A 1 172 ? 12.165 -2.176 -3.764 1.00 91.00 172 ILE A C 1
ATOM 1371 O O . ILE A 1 172 ? 12.879 -2.979 -4.358 1.00 91.00 172 ILE A O 1
ATOM 1375 N N . TYR A 1 173 ? 11.253 -1.451 -4.418 1.00 90.62 173 TYR A N 1
ATOM 1376 C CA . TYR A 1 173 ? 11.058 -1.482 -5.865 1.00 90.62 173 TYR A CA 1
ATOM 1377 C C . TYR A 1 173 ? 12.373 -1.231 -6.627 1.00 90.62 173 TYR A C 1
ATOM 1379 O O . TYR A 1 173 ? 13.049 -0.225 -6.409 1.00 90.62 173 TYR A O 1
ATOM 1387 N N . ALA A 1 174 ? 12.689 -2.138 -7.551 1.00 90.44 174 ALA A N 1
ATOM 1388 C CA . ALA A 1 174 ? 13.794 -2.049 -8.496 1.00 90.44 174 ALA A CA 1
ATOM 1389 C C . ALA A 1 174 ? 13.266 -2.521 -9.865 1.00 90.44 174 ALA A C 1
ATOM 1391 O O . ALA A 1 174 ? 12.677 -3.600 -9.930 1.00 90.44 174 ALA A O 1
ATOM 1392 N N . PRO A 1 175 ? 13.391 -1.735 -10.947 1.00 91.31 175 PRO A N 1
ATOM 1393 C CA . PRO A 1 175 ? 12.720 -2.025 -12.217 1.00 91.31 175 PRO A CA 1
ATOM 1394 C C . PRO A 1 175 ? 13.168 -3.357 -12.841 1.00 91.31 175 PRO A C 1
ATOM 1396 O O . PRO A 1 175 ? 12.343 -4.089 -13.391 1.00 91.31 175 PRO A O 1
ATOM 1399 N N . GLU A 1 176 ? 14.436 -3.745 -12.678 1.00 91.12 176 GLU A N 1
ATOM 1400 C CA . GLU A 1 176 ? 14.959 -4.988 -13.254 1.00 91.12 176 GLU A CA 1
ATOM 1401 C C . GLU A 1 176 ? 14.313 -6.263 -12.683 1.00 91.12 176 GLU A C 1
ATOM 1403 O O . GLU A 1 176 ? 14.462 -7.332 -13.274 1.00 91.12 176 GLU A O 1
ATOM 1408 N N . THR A 1 177 ? 13.577 -6.203 -11.567 1.00 89.88 177 THR A N 1
ATOM 1409 C CA . THR A 1 177 ? 12.852 -7.373 -11.039 1.00 89.88 177 THR A CA 1
ATOM 1410 C C . THR A 1 177 ? 11.443 -7.530 -11.621 1.00 89.88 177 THR A C 1
ATOM 1412 O O . THR A 1 177 ? 10.843 -8.585 -11.435 1.00 89.88 177 THR A O 1
ATOM 1415 N N . TYR A 1 178 ? 10.944 -6.546 -12.383 1.00 90.00 178 TYR A N 1
ATOM 1416 C CA . TYR A 1 178 ? 9.572 -6.496 -12.916 1.00 90.00 178 TYR A CA 1
ATOM 1417 C C . TYR A 1 178 ? 9.492 -6.482 -14.457 1.00 90.00 178 TYR A C 1
ATOM 1419 O O . TYR A 1 178 ? 8.500 -6.029 -15.021 1.00 90.00 178 TYR A O 1
ATOM 1427 N N . GLY A 1 179 ? 10.531 -6.945 -15.163 1.00 90.75 179 GLY A N 1
ATOM 1428 C CA . GLY A 1 179 ? 10.585 -6.878 -16.632 1.00 90.75 179 GLY A CA 1
ATOM 1429 C C . GLY A 1 179 ? 10.772 -5.456 -17.172 1.00 90.75 179 GLY A C 1
ATOM 1430 O O . GLY A 1 179 ? 10.384 -5.167 -18.304 1.00 90.75 179 GLY A O 1
ATOM 1431 N N . GLN A 1 180 ? 11.326 -4.553 -16.357 1.00 93.19 180 GLN A N 1
ATOM 1432 C CA . GLN A 1 180 ? 11.411 -3.124 -16.645 1.00 93.19 180 GLN A CA 1
ATOM 1433 C C . GLN A 1 180 ? 12.857 -2.620 -16.643 1.00 93.19 180 GLN A C 1
ATOM 1435 O O . GLN A 1 180 ? 13.716 -3.117 -15.919 1.00 93.19 180 GLN A O 1
ATOM 1440 N N . TYR A 1 181 ? 13.128 -1.593 -17.445 1.00 93.44 181 TYR A N 1
ATOM 1441 C CA . TYR A 1 181 ? 14.429 -0.919 -17.516 1.00 93.44 181 TYR A CA 1
ATOM 1442 C C . TYR A 1 181 ? 14.247 0.601 -17.587 1.00 93.44 181 TYR A C 1
ATOM 1444 O O . TYR A 1 181 ? 13.138 1.092 -17.778 1.00 93.44 181 TYR A O 1
ATOM 1452 N N . VAL A 1 182 ? 15.322 1.370 -17.399 1.00 92.56 182 VAL A N 1
ATOM 1453 C CA . VAL A 1 182 ? 15.245 2.831 -17.219 1.00 92.56 182 VAL A CA 1
ATOM 1454 C C . VAL A 1 182 ? 16.103 3.556 -18.246 1.00 92.56 182 VAL A C 1
ATOM 1456 O O . VAL A 1 182 ? 17.247 3.169 -18.478 1.00 92.56 182 VAL A O 1
ATOM 1459 N N . ASP A 1 183 ? 15.559 4.612 -18.850 1.00 90.62 183 ASP A N 1
ATOM 1460 C CA . ASP A 1 183 ? 16.325 5.532 -19.699 1.00 90.62 183 ASP A CA 1
ATOM 1461 C C . ASP A 1 183 ? 17.344 6.327 -18.860 1.00 90.62 183 ASP A C 1
ATOM 1463 O O . ASP A 1 183 ? 16.927 7.049 -17.947 1.00 90.62 183 ASP A O 1
ATOM 1467 N N . PRO A 1 184 ? 18.659 6.253 -19.159 1.00 87.12 184 PRO A N 1
ATOM 1468 C CA . PRO A 1 184 ? 19.675 7.012 -18.432 1.00 87.12 184 PRO A CA 1
ATOM 1469 C C . PRO A 1 184 ? 19.511 8.538 -18.544 1.00 87.12 184 PRO A C 1
ATOM 1471 O O . PRO A 1 184 ? 20.026 9.248 -17.682 1.00 87.12 184 PRO A O 1
ATOM 1474 N N . ASN A 1 185 ? 18.811 9.050 -19.564 1.00 83.75 185 ASN A N 1
ATOM 1475 C CA . ASN A 1 185 ? 18.648 10.489 -19.787 1.00 83.75 185 ASN A CA 1
ATOM 1476 C C . ASN A 1 185 ? 17.389 11.051 -19.100 1.00 83.75 185 ASN A C 1
ATOM 1478 O O . ASN A 1 185 ? 17.474 11.992 -18.313 1.00 83.75 185 ASN A O 1
ATOM 1482 N N . GLY A 1 186 ? 16.214 10.483 -19.387 1.00 80.38 186 GLY A N 1
ATOM 1483 C CA . GLY A 1 186 ? 14.922 10.932 -18.859 1.00 80.38 186 GLY A CA 1
ATOM 1484 C C . GLY A 1 186 ? 14.521 10.328 -17.509 1.00 80.38 186 GLY A C 1
ATOM 1485 O O . GLY A 1 186 ? 13.548 10.790 -16.907 1.00 80.38 186 GLY A O 1
ATOM 1486 N N . GLN A 1 187 ? 15.231 9.296 -17.031 1.00 87.25 187 GLN A N 1
ATOM 1487 C CA . GLN A 1 187 ? 14.888 8.504 -15.835 1.00 87.25 187 GLN A CA 1
ATOM 1488 C C . GLN A 1 187 ? 13.494 7.845 -15.897 1.00 87.25 187 GLN A C 1
ATOM 1490 O O . GLN A 1 187 ? 12.912 7.478 -14.872 1.00 87.25 187 GLN A O 1
ATOM 1495 N N . GLN A 1 188 ? 12.946 7.697 -17.107 1.00 88.75 188 GLN A N 1
ATOM 1496 C CA . GLN A 1 188 ? 11.645 7.082 -17.365 1.00 88.75 188 GLN A CA 1
ATOM 1497 C C . GLN A 1 188 ? 11.766 5.561 -17.433 1.00 88.75 188 GLN A C 1
ATOM 1499 O O . GLN A 1 188 ? 12.739 5.024 -17.971 1.00 88.75 188 GLN A O 1
ATOM 1504 N N . ILE A 1 189 ? 10.766 4.878 -16.882 1.00 90.88 189 ILE A N 1
ATOM 1505 C CA . ILE A 1 189 ? 10.707 3.417 -16.814 1.00 90.88 189 ILE A CA 1
ATOM 1506 C C . ILE A 1 189 ? 10.063 2.890 -18.103 1.00 90.88 189 ILE A C 1
ATOM 1508 O O . ILE A 1 189 ? 9.058 3.426 -18.554 1.00 90.88 189 ILE A O 1
ATOM 1512 N N . TRP A 1 190 ? 10.615 1.836 -18.691 1.00 90.44 190 TRP A N 1
ATOM 1513 C CA . TRP A 1 190 ? 10.080 1.126 -19.855 1.00 90.44 190 TRP A CA 1
ATOM 1514 C C . TRP A 1 190 ? 9.710 -0.302 -19.455 1.00 90.44 190 TRP A C 1
ATOM 1516 O O . TRP A 1 190 ? 10.440 -0.917 -18.678 1.00 90.44 190 TRP A O 1
ATOM 1526 N N . THR A 1 191 ? 8.594 -0.820 -19.975 1.00 91.44 191 THR A N 1
ATOM 1527 C CA . THR A 1 191 ? 8.089 -2.174 -19.689 1.00 91.44 191 THR A CA 1
ATOM 1528 C C . THR A 1 191 ? 8.136 -3.050 -20.935 1.00 91.44 191 THR A C 1
ATOM 1530 O O . THR A 1 191 ? 7.531 -2.710 -21.956 1.00 91.44 191 THR A O 1
ATOM 1533 N N . ILE A 1 192 ? 8.808 -4.196 -20.806 1.00 91.75 192 ILE A N 1
ATOM 1534 C CA . ILE A 1 192 ? 8.939 -5.205 -21.859 1.00 91.75 192 ILE A CA 1
ATOM 1535 C C . ILE A 1 192 ? 7.628 -5.982 -21.973 1.00 91.75 192 ILE A C 1
ATOM 1537 O O . ILE A 1 192 ? 7.179 -6.579 -20.998 1.00 91.75 192 ILE A O 1
ATOM 1541 N N . LEU A 1 193 ? 7.033 -5.995 -23.170 1.00 90.12 193 LEU A N 1
ATOM 1542 C CA . LEU A 1 193 ? 5.830 -6.790 -23.462 1.00 90.12 193 LEU A CA 1
ATOM 1543 C C . LEU A 1 193 ? 6.141 -8.176 -24.051 1.00 90.12 193 LEU A C 1
ATOM 1545 O O . LEU A 1 193 ? 5.277 -9.047 -24.071 1.00 90.12 193 LEU A O 1
ATOM 1549 N N . ASP A 1 194 ? 7.360 -8.391 -24.549 1.00 90.44 194 ASP A N 1
ATOM 1550 C CA . ASP A 1 194 ? 7.767 -9.656 -25.160 1.00 90.44 194 ASP A CA 1
ATOM 1551 C C . ASP A 1 194 ? 8.049 -10.731 -24.093 1.00 90.44 194 ASP A C 1
ATOM 1553 O O . ASP A 1 194 ? 9.146 -10.823 -23.531 1.00 90.44 194 ASP A O 1
ATOM 1557 N N . GLU A 1 195 ? 7.049 -11.578 -23.835 1.00 89.81 195 GLU A N 1
ATOM 1558 C CA . GLU A 1 195 ? 7.164 -12.727 -22.931 1.00 89.81 195 GLU A CA 1
ATOM 1559 C C . GLU A 1 195 ? 8.282 -13.704 -23.334 1.00 89.81 195 GLU A C 1
ATOM 1561 O O . GLU A 1 195 ? 8.936 -14.274 -22.459 1.00 89.81 195 GLU A O 1
ATOM 1566 N N . ALA A 1 196 ? 8.546 -13.892 -24.631 1.00 90.81 196 ALA A N 1
ATOM 1567 C CA . ALA A 1 196 ? 9.586 -14.801 -25.112 1.00 90.81 196 ALA A CA 1
ATOM 1568 C C . ALA A 1 196 ? 10.998 -14.220 -24.910 1.00 90.81 196 ALA A C 1
ATOM 1570 O O . ALA A 1 196 ? 11.962 -14.974 -24.744 1.00 90.81 196 ALA A O 1
ATOM 1571 N N . TYR A 1 197 ? 11.133 -12.892 -24.861 1.00 91.00 197 TYR A N 1
ATOM 1572 C CA . TYR A 1 197 ? 12.344 -12.220 -24.383 1.00 91.00 197 TYR A CA 1
ATOM 1573 C C . TYR A 1 197 ? 12.483 -12.334 -22.858 1.00 91.00 197 TYR A C 1
ATOM 1575 O O . TYR A 1 197 ? 13.547 -12.702 -22.355 1.00 91.00 197 TYR A O 1
ATOM 1583 N N . LEU A 1 198 ? 11.404 -12.098 -22.103 1.00 91.25 198 LEU A N 1
ATOM 1584 C CA . LEU A 1 198 ? 11.414 -12.197 -20.638 1.00 91.25 198 LEU A CA 1
ATOM 1585 C C . LEU A 1 198 ? 11.756 -13.616 -20.150 1.00 91.25 198 LEU A C 1
ATOM 1587 O O . LEU A 1 198 ? 12.609 -13.767 -19.275 1.00 91.25 198 LEU A O 1
ATOM 1591 N N . GLN A 1 199 ? 11.209 -14.668 -20.764 1.00 91.38 199 GLN A N 1
ATOM 1592 C CA . GLN A 1 199 ? 11.548 -16.066 -20.446 1.00 91.38 199 GLN A CA 1
ATOM 1593 C C . GLN A 1 199 ? 13.040 -16.403 -20.638 1.00 91.38 199 GLN A C 1
ATOM 1595 O O . GLN A 1 199 ? 13.532 -17.381 -20.077 1.00 91.38 199 GLN A O 1
ATOM 1600 N N . GLN A 1 200 ? 13.797 -15.597 -21.392 1.00 90.81 200 GLN A N 1
ATOM 1601 C CA . GLN A 1 200 ? 15.248 -15.763 -21.493 1.00 90.81 200 GLN A CA 1
ATOM 1602 C C . GLN A 1 200 ? 15.991 -15.163 -20.296 1.00 90.81 200 GLN A C 1
ATOM 1604 O O . GLN A 1 200 ? 17.057 -15.678 -19.960 1.00 90.81 200 GLN A O 1
ATOM 1609 N N . ALA A 1 201 ? 15.466 -14.119 -19.647 1.00 89.62 201 ALA A N 1
ATOM 1610 C CA . ALA A 1 201 ? 16.113 -13.402 -18.542 1.00 89.62 201 ALA A CA 1
ATOM 1611 C C . ALA A 1 201 ? 15.644 -13.841 -17.138 1.00 89.62 201 ALA A C 1
ATOM 1613 O O . ALA A 1 201 ? 16.429 -13.758 -16.190 1.00 89.62 201 ALA A O 1
ATOM 1614 N N . TYR A 1 202 ? 14.408 -14.332 -17.006 1.00 92.88 202 TYR A N 1
ATOM 1615 C CA . TYR A 1 202 ? 13.795 -14.732 -15.734 1.00 92.88 202 TYR A CA 1
ATOM 1616 C C . TYR A 1 202 ? 13.548 -16.250 -15.685 1.00 92.88 202 TYR A C 1
ATOM 1618 O O . TYR A 1 202 ? 12.989 -16.812 -16.623 1.00 92.88 202 TYR A O 1
ATOM 1626 N N . ASP A 1 203 ? 13.890 -16.909 -14.573 1.00 91.06 203 ASP A N 1
ATOM 1627 C CA . ASP A 1 203 ? 13.440 -18.279 -14.266 1.00 91.06 203 ASP A CA 1
ATOM 1628 C C . ASP A 1 203 ? 12.313 -18.210 -13.228 1.00 91.06 203 ASP A C 1
ATOM 1630 O O . ASP A 1 203 ? 12.482 -17.630 -12.155 1.00 91.06 203 ASP A O 1
ATOM 1634 N N . ARG A 1 204 ? 11.136 -18.760 -13.556 1.00 86.19 204 ARG A N 1
ATOM 1635 C CA . ARG A 1 204 ? 9.925 -18.764 -12.699 1.00 86.19 204 ARG A CA 1
ATOM 1636 C C . ARG A 1 204 ? 9.539 -17.383 -12.132 1.00 86.19 204 ARG A C 1
ATOM 1638 O O . ARG A 1 204 ? 8.973 -17.297 -11.046 1.00 86.19 204 ARG A O 1
ATOM 1645 N N . GLY A 1 205 ? 9.846 -16.309 -12.863 1.00 82.44 205 GLY A N 1
ATOM 1646 C CA . GLY A 1 205 ? 9.593 -14.922 -12.449 1.00 82.44 205 GLY A CA 1
ATOM 1647 C C . GLY A 1 205 ? 10.689 -14.279 -11.586 1.00 82.44 205 GLY A C 1
ATOM 1648 O O . GLY A 1 205 ? 10.566 -13.108 -11.243 1.00 82.44 205 GLY A O 1
ATOM 1649 N N . ALA A 1 206 ? 11.777 -14.986 -11.263 1.00 87.00 206 ALA A N 1
ATOM 1650 C CA . ALA A 1 206 ? 12.960 -14.409 -10.625 1.00 87.00 206 ALA A CA 1
ATOM 1651 C C . ALA A 1 206 ? 14.020 -14.037 -11.676 1.00 87.00 206 ALA A C 1
ATOM 1653 O O . ALA A 1 206 ? 14.326 -14.838 -12.561 1.00 87.00 206 ALA A O 1
ATOM 1654 N N . LEU A 1 207 ? 14.597 -12.833 -11.581 1.00 89.88 207 LEU A N 1
ATOM 1655 C CA . LEU A 1 207 ? 15.668 -12.395 -12.482 1.00 89.88 207 LEU A CA 1
ATOM 1656 C C . LEU A 1 207 ? 16.915 -13.270 -12.287 1.00 89.88 207 LEU A C 1
ATOM 1658 O O . LEU A 1 207 ? 17.407 -13.430 -11.169 1.00 89.88 207 LEU A O 1
ATOM 1662 N N . ILE A 1 208 ? 17.472 -13.786 -13.382 1.00 90.56 208 ILE A N 1
ATOM 1663 C CA . ILE A 1 208 ? 18.771 -14.461 -13.359 1.00 90.56 208 ILE A CA 1
ATOM 1664 C C . ILE A 1 208 ? 19.855 -13.377 -13.379 1.00 90.56 208 ILE A C 1
ATOM 1666 O O . ILE A 1 208 ? 20.069 -12.748 -14.413 1.00 90.56 208 ILE A O 1
ATOM 1670 N N . GLU A 1 209 ? 20.575 -13.172 -12.271 1.00 86.69 209 GLU A N 1
ATOM 1671 C CA . GLU A 1 209 ? 21.559 -12.075 -12.139 1.00 86.69 209 GLU A CA 1
ATOM 1672 C C . GLU A 1 209 ? 22.624 -12.090 -13.255 1.00 86.69 209 GLU A C 1
ATOM 1674 O O . GLU A 1 209 ? 22.946 -11.056 -13.836 1.00 86.69 209 GLU A O 1
ATOM 1679 N N . ALA A 1 210 ? 23.082 -13.279 -13.670 1.00 87.94 210 ALA A N 1
ATOM 1680 C CA . ALA A 1 210 ? 24.012 -13.457 -14.795 1.00 87.94 210 ALA A CA 1
ATOM 1681 C C . ALA A 1 210 ? 23.463 -12.994 -16.167 1.00 87.94 210 ALA A C 1
ATOM 1683 O O . ALA A 1 210 ? 24.218 -12.899 -17.133 1.00 87.94 210 ALA A O 1
ATOM 1684 N N . LYS A 1 211 ? 22.158 -12.716 -16.266 1.00 89.94 211 LYS A N 1
ATOM 1685 C CA . LYS A 1 211 ? 21.460 -12.215 -17.459 1.00 89.94 211 LYS A CA 1
ATOM 1686 C C . LYS A 1 211 ? 20.874 -10.812 -17.277 1.00 89.94 211 LYS A C 1
ATOM 1688 O O . LYS A 1 211 ? 20.251 -10.302 -18.206 1.00 89.94 211 LYS A O 1
ATOM 1693 N N . LYS A 1 212 ? 21.122 -10.149 -16.139 1.00 89.06 212 LYS A N 1
ATOM 1694 C CA . LYS A 1 212 ? 20.664 -8.780 -15.836 1.00 89.06 212 LYS A CA 1
ATOM 1695 C C . LYS A 1 212 ? 20.980 -7.770 -16.945 1.00 89.06 212 LYS A C 1
ATOM 1697 O O . LYS A 1 212 ? 20.183 -6.878 -17.201 1.00 89.06 212 LYS A O 1
ATOM 1702 N N . ALA A 1 213 ? 22.085 -7.968 -17.670 1.00 90.44 213 ALA A N 1
ATOM 1703 C CA . ALA A 1 213 ? 22.468 -7.169 -18.835 1.00 90.44 213 ALA A CA 1
ATOM 1704 C C . ALA A 1 213 ? 21.395 -7.095 -19.948 1.00 90.44 213 ALA A C 1
ATOM 1706 O O . ALA A 1 213 ? 21.322 -6.077 -20.634 1.00 90.44 213 ALA A O 1
ATOM 1707 N N . LEU A 1 214 ? 20.547 -8.121 -20.111 1.00 89.75 214 LEU A N 1
ATOM 1708 C CA . LEU A 1 214 ? 19.437 -8.123 -21.080 1.00 89.75 214 LEU A CA 1
ATOM 1709 C C . LEU A 1 214 ? 18.345 -7.102 -20.715 1.00 89.75 214 LEU A C 1
ATOM 1711 O O . LEU A 1 214 ? 17.713 -6.519 -21.591 1.00 89.75 214 LEU A O 1
ATOM 1715 N N . ILE A 1 215 ? 18.154 -6.838 -19.420 1.00 91.75 215 ILE A N 1
ATOM 1716 C CA . ILE A 1 215 ? 17.143 -5.913 -18.888 1.00 91.75 215 ILE A CA 1
ATOM 1717 C C . ILE A 1 215 ? 17.789 -4.537 -18.640 1.00 91.75 215 ILE A C 1
ATOM 1719 O O . ILE A 1 215 ? 17.662 -3.923 -17.584 1.00 91.75 215 ILE A O 1
ATOM 1723 N N . THR A 1 216 ? 18.540 -4.048 -19.632 1.00 92.31 216 THR A N 1
ATOM 1724 C CA . THR A 1 216 ? 19.176 -2.722 -19.609 1.00 92.31 216 THR A CA 1
ATOM 1725 C C . THR A 1 216 ? 18.785 -1.913 -20.837 1.00 92.31 216 THR A C 1
ATOM 1727 O O . THR A 1 216 ? 18.554 -2.469 -21.911 1.00 92.31 216 THR A O 1
ATOM 1730 N N . TYR A 1 217 ? 18.752 -0.582 -20.708 1.00 91.50 217 TYR A N 1
ATOM 1731 C CA . TYR A 1 217 ? 18.399 0.295 -21.827 1.00 91.50 217 TYR A CA 1
ATOM 1732 C C . TYR A 1 217 ? 19.298 0.053 -23.043 1.00 91.50 217 TYR A C 1
ATOM 1734 O O . TYR A 1 217 ? 18.787 -0.180 -24.131 1.00 91.50 217 TYR A O 1
ATOM 1742 N N . GLY A 1 218 ? 20.621 0.006 -22.853 1.00 89.81 218 GLY A N 1
ATOM 1743 C CA . GLY A 1 218 ? 21.587 -0.185 -23.942 1.00 89.81 218 GLY A CA 1
ATOM 1744 C C . GLY A 1 218 ? 21.509 -1.539 -24.661 1.00 89.81 218 GLY A C 1
ATOM 1745 O O . GLY A 1 218 ? 21.956 -1.633 -25.800 1.00 89.81 218 GLY A O 1
ATOM 1746 N N . ALA A 1 219 ? 20.918 -2.572 -24.048 1.00 89.62 219 ALA A N 1
ATOM 1747 C CA . ALA A 1 219 ? 20.669 -3.857 -24.708 1.00 89.62 219 ALA A CA 1
ATOM 1748 C C . ALA A 1 219 ? 19.435 -3.836 -25.632 1.00 89.62 219 ALA A C 1
ATOM 1750 O O . ALA A 1 219 ? 19.242 -4.760 -26.423 1.00 89.62 219 ALA A O 1
ATOM 1751 N N . ARG A 1 220 ? 18.581 -2.809 -25.515 1.00 91.94 220 ARG A N 1
ATOM 1752 C CA . ARG A 1 220 ? 17.231 -2.780 -26.104 1.00 91.94 220 ARG A CA 1
ATOM 1753 C C . ARG A 1 220 ? 16.967 -1.541 -26.968 1.00 91.94 220 ARG A C 1
ATOM 1755 O O . ARG A 1 220 ? 16.312 -1.641 -28.004 1.00 91.94 220 ARG A O 1
ATOM 1762 N N . ARG A 1 221 ? 17.490 -0.378 -26.572 1.00 91.88 221 ARG A N 1
ATOM 1763 C CA . ARG A 1 221 ? 17.372 0.920 -27.252 1.00 91.88 221 ARG A CA 1
ATOM 1764 C C . ARG A 1 221 ? 18.740 1.590 -27.384 1.00 91.88 221 ARG A C 1
ATOM 1766 O O . ARG A 1 221 ? 19.589 1.508 -26.499 1.00 91.88 221 ARG A O 1
ATOM 1773 N N . ASN A 1 222 ? 18.960 2.268 -28.506 1.00 89.94 222 ASN A N 1
ATOM 1774 C CA . ASN A 1 222 ? 20.200 2.994 -28.762 1.00 89.94 222 ASN A CA 1
ATOM 1775 C C . ASN A 1 222 ? 20.281 4.234 -27.851 1.00 89.94 222 ASN A C 1
ATOM 1777 O O . ASN A 1 222 ? 19.389 5.077 -27.878 1.00 89.94 222 ASN A O 1
ATOM 1781 N N . ILE A 1 223 ? 21.360 4.362 -27.074 1.00 85.12 223 ILE A N 1
ATOM 1782 C CA . ILE A 1 223 ? 21.541 5.430 -26.070 1.00 85.12 223 ILE A CA 1
ATOM 1783 C C . ILE A 1 223 ? 21.523 6.838 -26.698 1.00 85.12 223 ILE A C 1
ATOM 1785 O O . ILE A 1 223 ? 21.071 7.786 -26.061 1.00 85.12 223 ILE A O 1
ATOM 1789 N N . THR A 1 224 ? 21.975 6.979 -27.948 1.00 85.56 224 THR A N 1
ATOM 1790 C CA . THR A 1 224 ? 22.105 8.275 -28.637 1.00 85.56 224 THR A CA 1
ATOM 1791 C C . THR A 1 224 ? 20.861 8.653 -29.446 1.00 85.56 224 THR A C 1
ATOM 1793 O O . THR A 1 224 ? 20.613 9.837 -29.655 1.00 85.56 224 THR A O 1
ATOM 1796 N N . THR A 1 225 ? 20.082 7.677 -29.929 1.00 84.25 225 THR A N 1
ATOM 1797 C CA . THR A 1 225 ? 18.925 7.925 -30.818 1.00 84.25 225 THR A CA 1
ATOM 1798 C C . THR A 1 225 ? 17.574 7.477 -30.253 1.00 84.25 225 THR A C 1
ATOM 1800 O O . THR A 1 225 ? 16.559 7.680 -30.911 1.00 84.25 225 THR A O 1
ATOM 1803 N N . ALA A 1 226 ? 17.542 6.847 -29.073 1.00 83.06 226 ALA A N 1
ATOM 1804 C CA . ALA A 1 226 ? 16.372 6.256 -28.398 1.00 83.06 226 ALA A CA 1
ATOM 1805 C C . ALA A 1 226 ? 15.579 5.184 -29.190 1.00 83.06 226 ALA A C 1
ATOM 1807 O O . ALA A 1 226 ? 14.642 4.570 -28.660 1.00 83.06 226 ALA A O 1
ATOM 1808 N N . MET A 1 227 ? 15.958 4.914 -30.443 1.00 87.69 227 MET A N 1
ATOM 1809 C CA . MET A 1 227 ? 15.330 3.911 -31.304 1.00 87.69 227 MET A CA 1
ATOM 1810 C C . MET A 1 227 ? 15.543 2.493 -30.761 1.00 87.69 227 MET A C 1
ATOM 1812 O O . MET A 1 227 ? 16.577 2.195 -30.157 1.00 87.69 227 MET A O 1
ATOM 1816 N N . ALA A 1 228 ? 14.566 1.618 -30.998 1.00 90.06 228 ALA A N 1
ATOM 1817 C CA . ALA A 1 228 ? 14.663 0.197 -30.683 1.00 90.06 228 ALA A CA 1
ATOM 1818 C C . ALA A 1 228 ? 15.780 -0.480 -31.498 1.00 90.06 228 ALA A C 1
ATOM 1820 O O . ALA A 1 228 ? 16.000 -0.149 -32.662 1.00 90.06 228 ALA A O 1
ATOM 1821 N N . ILE A 1 229 ? 16.489 -1.425 -30.876 1.00 92.00 229 ILE A N 1
ATOM 1822 C CA . ILE A 1 229 ? 17.565 -2.209 -31.513 1.00 92.00 229 ILE A CA 1
ATOM 1823 C C . ILE A 1 229 ? 17.003 -3.480 -32.181 1.00 92.00 229 ILE A C 1
ATOM 1825 O O . ILE A 1 229 ? 17.603 -4.018 -33.109 1.00 92.00 229 ILE A O 1
ATOM 1829 N N . SER A 1 230 ? 15.838 -3.955 -31.734 1.00 87.88 230 SER A N 1
ATOM 1830 C CA . SER A 1 230 ? 15.160 -5.155 -32.232 1.00 87.88 230 SER A CA 1
ATOM 1831 C C . SER A 1 230 ? 13.644 -4.942 -32.292 1.00 87.88 230 SER A C 1
ATOM 1833 O O . SER A 1 230 ? 13.113 -4.096 -31.575 1.00 87.88 230 SER A O 1
ATOM 1835 N N . ALA A 1 231 ? 12.931 -5.750 -33.086 1.00 86.62 231 ALA A N 1
ATOM 1836 C CA . ALA A 1 231 ? 11.462 -5.718 -33.144 1.00 86.62 231 ALA A CA 1
ATOM 1837 C C . ALA A 1 231 ? 10.810 -6.005 -31.771 1.00 86.62 231 ALA A C 1
ATOM 1839 O O . ALA A 1 231 ? 9.831 -5.369 -31.396 1.00 86.62 231 ALA A O 1
ATOM 1840 N N . SER A 1 232 ? 11.426 -6.886 -30.973 1.00 88.25 232 SER A N 1
ATOM 1841 C CA . SER A 1 232 ? 11.079 -7.135 -29.561 1.00 88.25 232 SER A CA 1
ATOM 1842 C C . SER A 1 232 ? 11.123 -5.862 -28.699 1.00 88.25 232 SER A C 1
ATOM 1844 O O . SER A 1 232 ? 10.347 -5.712 -27.760 1.00 88.25 232 SER A O 1
ATOM 1846 N N . ALA A 1 233 ? 12.008 -4.914 -29.024 1.00 89.25 233 ALA A N 1
ATOM 1847 C CA . ALA A 1 233 ? 12.137 -3.646 -28.314 1.00 89.25 233 ALA A CA 1
ATOM 1848 C C . ALA A 1 233 ? 11.297 -2.496 -28.891 1.00 89.25 233 ALA A C 1
ATOM 1850 O O . ALA A 1 233 ? 11.214 -1.431 -28.274 1.00 89.25 233 ALA A O 1
ATOM 1851 N N . GLU A 1 234 ? 10.669 -2.692 -30.051 1.00 88.12 234 GLU A N 1
ATOM 1852 C CA . GLU A 1 234 ? 9.770 -1.714 -30.668 1.00 88.12 234 GLU A CA 1
ATOM 1853 C C . GLU A 1 234 ? 8.412 -1.669 -29.952 1.00 88.12 234 GLU A C 1
ATOM 1855 O O . GLU A 1 234 ? 7.901 -0.581 -29.696 1.00 88.12 234 GLU A O 1
ATOM 1860 N N . GLY A 1 235 ? 7.890 -2.831 -29.537 1.00 85.06 235 GLY A N 1
ATOM 1861 C CA . GLY A 1 235 ? 6.602 -2.973 -28.842 1.00 85.06 235 GLY A CA 1
ATOM 1862 C C . GLY A 1 235 ? 6.572 -2.547 -27.366 1.00 85.06 235 GLY A C 1
ATOM 1863 O O . GLY A 1 235 ? 5.547 -2.718 -26.712 1.00 85.06 235 GLY A O 1
ATOM 1864 N N . ASP A 1 236 ? 7.666 -2.019 -26.816 1.00 89.62 236 ASP A N 1
ATOM 1865 C CA . ASP A 1 236 ? 7.745 -1.639 -25.401 1.00 89.62 236 ASP A CA 1
ATOM 1866 C C . ASP A 1 236 ? 7.000 -0.351 -25.055 1.00 89.62 236 ASP A C 1
ATOM 1868 O O . ASP A 1 236 ? 7.148 0.679 -25.718 1.00 89.62 236 ASP A O 1
ATOM 1872 N N . ILE A 1 237 ? 6.311 -0.378 -23.914 1.00 87.00 237 ILE A N 1
ATOM 1873 C CA . ILE A 1 237 ? 5.590 0.776 -23.380 1.00 87.00 237 ILE A CA 1
ATOM 1874 C C . ILE A 1 237 ? 6.500 1.567 -22.437 1.00 87.00 237 ILE A C 1
ATOM 1876 O O . ILE A 1 237 ? 6.981 1.055 -21.423 1.00 87.00 237 ILE A O 1
ATOM 1880 N N . MET A 1 238 ? 6.692 2.848 -22.750 1.00 85.12 238 MET A N 1
ATOM 1881 C CA . MET A 1 238 ? 7.251 3.826 -21.819 1.00 85.12 238 MET A CA 1
ATOM 1882 C C . MET A 1 238 ? 6.199 4.188 -20.769 1.00 85.12 238 MET A C 1
ATOM 1884 O O . MET A 1 238 ? 5.079 4.556 -21.109 1.00 85.12 238 MET A O 1
ATOM 1888 N N . LEU A 1 239 ? 6.568 4.128 -19.495 1.00 83.88 239 LEU A N 1
ATOM 1889 C CA . LEU A 1 239 ? 5.756 4.621 -18.394 1.00 83.88 239 LEU A CA 1
ATOM 1890 C C . LEU A 1 239 ? 6.061 6.099 -18.126 1.00 83.88 239 LEU A C 1
ATOM 1892 O O . LEU A 1 239 ? 7.193 6.577 -18.237 1.00 83.88 239 LEU A O 1
ATOM 1896 N N . ASN A 1 240 ? 5.031 6.823 -17.699 1.00 81.81 240 ASN A N 1
ATOM 1897 C CA . ASN A 1 240 ? 5.143 8.210 -17.250 1.00 81.81 240 ASN A CA 1
ATOM 1898 C C . ASN A 1 240 ? 5.912 8.321 -15.905 1.00 81.81 240 ASN A C 1
ATOM 1900 O O . ASN A 1 240 ? 6.516 9.347 -15.591 1.00 81.81 240 ASN A O 1
ATOM 1904 N N . SER A 1 241 ? 5.924 7.247 -15.105 1.00 83.38 241 SER A N 1
ATOM 1905 C CA . SER A 1 241 ? 6.639 7.165 -13.828 1.00 83.38 241 SER A CA 1
ATOM 1906 C C . SER A 1 241 ? 8.165 7.174 -13.997 1.00 83.38 241 SER A C 1
ATOM 1908 O O . SER A 1 241 ? 8.720 6.657 -14.969 1.00 83.38 241 SER A O 1
ATOM 1910 N N . ARG A 1 242 ? 8.861 7.752 -13.007 1.00 87.81 242 ARG A N 1
ATOM 1911 C CA . ARG A 1 242 ? 10.330 7.847 -12.998 1.00 87.81 242 ARG A CA 1
ATOM 1912 C C . ARG A 1 242 ? 10.967 7.040 -11.870 1.00 87.81 242 ARG A C 1
ATOM 1914 O O . ARG A 1 242 ? 10.393 6.921 -10.778 1.00 87.81 242 ARG A O 1
ATOM 1921 N N . PHE A 1 243 ? 12.167 6.532 -12.132 1.00 90.31 243 PHE A N 1
ATOM 1922 C CA . PHE A 1 243 ? 13.029 5.827 -11.181 1.00 90.31 243 PHE A CA 1
ATOM 1923 C C . PHE A 1 243 ? 14.392 6.520 -11.132 1.00 90.31 243 PHE A C 1
ATOM 1925 O O . PHE A 1 243 ? 15.015 6.736 -12.168 1.00 90.31 243 PHE A O 1
ATOM 1932 N N . THR A 1 244 ? 14.832 6.909 -9.936 1.00 86.12 244 THR A N 1
ATOM 1933 C CA . THR A 1 244 ? 16.020 7.764 -9.748 1.00 86.12 244 THR A CA 1
ATOM 1934 C C . THR A 1 244 ? 17.102 7.094 -8.895 1.00 86.12 244 THR A C 1
ATOM 1936 O O . THR A 1 244 ? 18.109 7.733 -8.601 1.00 86.12 244 THR A O 1
ATOM 1939 N N . ASP A 1 245 ? 16.852 5.852 -8.458 1.00 87.50 245 ASP A N 1
ATOM 1940 C CA . ASP A 1 245 ? 17.607 5.059 -7.474 1.00 87.50 245 ASP A CA 1
ATOM 1941 C C . ASP A 1 245 ? 18.119 5.848 -6.255 1.00 87.50 245 ASP A C 1
ATOM 1943 O O . ASP A 1 245 ? 19.200 5.626 -5.708 1.00 87.50 245 ASP A O 1
ATOM 1947 N N . SER A 1 246 ? 17.345 6.845 -5.828 1.00 88.25 246 SER A N 1
ATOM 1948 C CA . SER A 1 246 ? 17.798 7.773 -4.801 1.00 88.25 246 SER A CA 1
ATOM 1949 C C . SER A 1 246 ? 17.460 7.249 -3.412 1.00 88.25 246 SER A C 1
ATOM 1951 O O . SER A 1 246 ? 16.288 7.103 -3.059 1.00 88.25 246 SER A O 1
ATOM 1953 N N . SER A 1 247 ? 18.477 7.071 -2.567 1.00 89.81 247 SER A N 1
ATOM 1954 C CA . SER A 1 247 ? 18.320 6.732 -1.144 1.00 89.81 247 SER A CA 1
ATOM 1955 C C . SER A 1 247 ? 17.465 7.742 -0.357 1.00 89.81 247 SER A C 1
ATOM 1957 O O . SER A 1 247 ? 16.922 7.401 0.695 1.00 89.81 247 SER A O 1
ATOM 1959 N N . LEU A 1 248 ? 17.241 8.946 -0.899 1.00 89.62 248 LEU A N 1
ATOM 1960 C CA . LEU A 1 248 ? 16.274 9.922 -0.386 1.00 89.62 248 LEU A CA 1
ATOM 1961 C C . LEU A 1 248 ? 14.833 9.377 -0.324 1.00 89.62 248 LEU A C 1
ATOM 1963 O O . LEU A 1 248 ? 14.034 9.903 0.450 1.00 89.62 248 LEU A O 1
ATOM 1967 N N . LYS A 1 249 ? 14.497 8.296 -1.049 1.00 90.38 249 LYS A N 1
ATOM 1968 C CA . LYS A 1 249 ? 13.204 7.596 -0.925 1.00 90.38 249 LYS A CA 1
ATOM 1969 C C . LYS A 1 249 ? 12.928 7.102 0.501 1.00 90.38 249 LYS A C 1
ATOM 1971 O O . LYS A 1 249 ? 11.807 7.226 0.987 1.00 90.38 249 LYS A O 1
ATOM 1976 N N . TYR A 1 250 ? 13.959 6.649 1.219 1.00 91.75 250 TYR A N 1
ATOM 1977 C CA . TYR A 1 250 ? 13.834 6.240 2.622 1.00 91.75 250 TYR A CA 1
ATOM 1978 C C . TYR A 1 250 ? 13.627 7.440 3.559 1.00 91.75 250 TYR A C 1
ATOM 1980 O O . TYR A 1 250 ? 12.817 7.373 4.484 1.00 91.75 250 TYR A O 1
ATOM 1988 N N . LEU A 1 251 ? 14.296 8.568 3.287 1.00 93.00 251 LEU A N 1
ATOM 1989 C CA . LEU A 1 251 ? 14.102 9.813 4.038 1.00 93.00 251 LEU A CA 1
ATOM 1990 C C . LEU A 1 251 ? 12.680 10.368 3.845 1.00 93.00 251 LEU A C 1
ATOM 1992 O O . LEU A 1 251 ? 12.056 10.792 4.812 1.00 93.00 251 LEU A O 1
ATOM 1996 N N . ALA A 1 252 ? 12.136 10.289 2.627 1.00 91.75 252 ALA A N 1
ATOM 1997 C CA . ALA A 1 252 ? 10.766 10.701 2.314 1.00 91.75 252 ALA A CA 1
ATOM 1998 C C . ALA A 1 252 ? 9.688 9.854 3.020 1.00 91.75 252 ALA A C 1
ATOM 2000 O O . ALA A 1 252 ? 8.636 10.387 3.363 1.00 91.75 252 ALA A O 1
ATOM 2001 N N . ALA A 1 253 ? 9.957 8.569 3.282 1.00 91.12 253 ALA A N 1
ATOM 2002 C CA . ALA A 1 253 ? 9.063 7.682 4.036 1.00 91.12 253 ALA A CA 1
ATOM 2003 C C . ALA A 1 253 ? 9.238 7.758 5.570 1.00 91.12 253 ALA A C 1
ATOM 2005 O O . ALA A 1 253 ? 8.389 7.284 6.327 1.00 91.12 253 ALA A O 1
ATOM 2006 N N . THR A 1 254 ? 10.334 8.355 6.050 1.00 92.38 254 THR A N 1
ATOM 2007 C CA . THR A 1 254 ? 10.679 8.416 7.482 1.00 92.38 254 THR A CA 1
ATOM 2008 C C . THR A 1 254 ? 9.601 9.075 8.369 1.00 92.38 254 THR A C 1
ATOM 2010 O O . THR A 1 254 ? 9.360 8.539 9.453 1.00 92.38 254 THR A O 1
ATOM 2013 N N . PRO A 1 255 ? 8.909 10.170 7.974 1.00 92.19 255 PRO A N 1
ATOM 2014 C CA . PRO A 1 255 ? 7.910 10.816 8.834 1.00 92.19 255 PRO A CA 1
ATOM 2015 C C . PRO A 1 255 ? 6.754 9.894 9.252 1.00 92.19 255 PRO A C 1
ATOM 2017 O O . PRO A 1 255 ? 6.369 9.898 10.420 1.00 92.19 255 PRO A O 1
ATOM 2020 N N . GLY A 1 256 ? 6.239 9.067 8.335 1.00 89.31 256 GLY A N 1
ATOM 2021 C CA . GLY A 1 256 ? 5.160 8.112 8.609 1.00 89.31 256 GLY A CA 1
ATOM 2022 C C . GLY A 1 256 ? 5.586 7.022 9.593 1.00 89.31 256 GLY A C 1
ATOM 2023 O O . GLY A 1 256 ? 4.887 6.760 10.571 1.00 89.31 256 GLY A O 1
ATOM 2024 N N . PHE A 1 257 ? 6.782 6.449 9.411 1.00 91.44 257 PHE A N 1
ATOM 2025 C CA . PHE A 1 257 ? 7.329 5.465 10.352 1.00 91.44 257 PHE A CA 1
ATOM 2026 C C . PHE A 1 257 ? 7.615 6.064 11.738 1.00 91.44 257 PHE A C 1
ATOM 2028 O O . PHE A 1 257 ? 7.332 5.420 12.750 1.00 91.44 257 PHE A O 1
ATOM 2035 N N . LEU A 1 258 ? 8.119 7.303 11.811 1.00 93.50 258 LEU A N 1
ATOM 2036 C CA . LEU A 1 258 ? 8.302 8.006 13.085 1.00 93.50 258 LEU A CA 1
ATOM 2037 C C . LEU A 1 258 ? 6.964 8.273 13.786 1.00 93.50 258 LEU A C 1
ATOM 2039 O O . LEU A 1 258 ? 6.873 8.066 14.997 1.00 93.50 258 LEU A O 1
ATOM 2043 N N . LEU A 1 259 ? 5.919 8.668 13.049 1.00 90.88 259 LEU A N 1
ATOM 2044 C CA . LEU A 1 259 ? 4.585 8.844 13.622 1.00 90.88 259 LEU A CA 1
ATOM 2045 C C . LEU A 1 259 ? 3.988 7.512 14.102 1.00 90.88 259 LEU A C 1
ATOM 2047 O O . LEU A 1 259 ? 3.385 7.484 15.169 1.00 90.88 259 LEU A O 1
ATOM 2051 N N . MET A 1 260 ? 4.203 6.406 13.385 1.00 89.94 260 MET A N 1
ATOM 2052 C CA . MET A 1 260 ? 3.765 5.072 13.816 1.00 89.94 260 MET A CA 1
ATOM 2053 C C . MET A 1 260 ? 4.428 4.650 15.138 1.00 89.94 260 MET A C 1
ATOM 2055 O O . MET A 1 260 ? 3.750 4.178 16.052 1.00 89.94 260 MET A O 1
ATOM 2059 N N . ILE A 1 261 ? 5.739 4.873 15.281 1.00 92.00 261 ILE A N 1
ATOM 2060 C CA . ILE A 1 261 ? 6.471 4.608 16.532 1.00 92.00 261 ILE A CA 1
ATOM 2061 C C . ILE A 1 261 ? 5.952 5.516 17.659 1.00 92.00 261 ILE A C 1
ATOM 2063 O O . ILE A 1 261 ? 5.680 5.042 18.765 1.00 92.00 261 ILE A O 1
ATOM 2067 N N . LEU A 1 262 ? 5.755 6.808 17.376 1.00 91.12 262 LEU A N 1
ATOM 2068 C CA . LEU A 1 262 ? 5.203 7.773 18.327 1.00 91.12 262 LEU A CA 1
ATOM 2069 C C . LEU A 1 262 ? 3.783 7.393 18.774 1.00 91.12 262 LEU A C 1
ATOM 2071 O O . LEU A 1 262 ? 3.485 7.465 19.964 1.00 91.12 262 LEU A O 1
ATOM 2075 N N . PHE A 1 263 ? 2.928 6.936 17.859 1.00 87.44 263 PHE A N 1
ATOM 2076 C CA . PHE A 1 263 ? 1.573 6.470 18.149 1.00 87.44 263 PHE A CA 1
ATOM 2077 C C . PHE A 1 263 ? 1.577 5.283 19.122 1.00 87.44 263 PHE A C 1
ATOM 2079 O O . PHE A 1 263 ? 0.871 5.322 20.129 1.00 87.44 263 PHE A O 1
ATOM 2086 N N . VAL A 1 264 ? 2.433 4.276 18.905 1.00 87.12 264 VAL A N 1
ATOM 2087 C CA . VAL A 1 264 ? 2.582 3.139 19.836 1.00 87.12 264 VAL A CA 1
ATOM 2088 C C . VAL A 1 264 ? 3.032 3.607 21.229 1.00 87.12 264 VAL A C 1
ATOM 2090 O O . VAL A 1 264 ? 2.486 3.154 22.238 1.00 87.12 264 VAL A O 1
ATOM 2093 N N . ILE A 1 265 ? 3.972 4.557 21.304 1.00 90.06 265 ILE A N 1
ATOM 2094 C CA . ILE A 1 265 ? 4.436 5.147 22.573 1.00 90.06 265 ILE A CA 1
ATOM 2095 C C . ILE A 1 265 ? 3.309 5.930 23.270 1.00 90.06 265 ILE A C 1
ATOM 2097 O O . ILE A 1 265 ? 3.125 5.789 24.482 1.00 90.06 265 ILE A O 1
ATOM 2101 N N . LEU A 1 266 ? 2.527 6.719 22.526 1.00 87.44 266 LEU A N 1
ATOM 2102 C CA . LEU A 1 266 ? 1.391 7.487 23.049 1.00 87.44 266 LEU A CA 1
ATOM 2103 C C . LEU A 1 266 ? 0.276 6.571 23.569 1.00 87.44 266 LEU A C 1
ATOM 2105 O O . LEU A 1 266 ? -0.210 6.787 24.678 1.00 87.44 266 LEU A O 1
ATOM 2109 N N . VAL A 1 267 ? -0.077 5.517 22.829 1.00 84.31 267 VAL A N 1
ATOM 2110 C CA . VAL A 1 267 ? -1.059 4.501 23.248 1.00 84.31 267 VAL A CA 1
ATOM 2111 C C . VAL A 1 267 ? -0.601 3.784 24.522 1.00 84.31 267 VAL A C 1
ATOM 2113 O O . VAL A 1 267 ? -1.384 3.632 25.465 1.00 84.31 267 VAL A O 1
ATOM 2116 N N . TRP A 1 268 ? 0.675 3.395 24.607 1.00 86.12 268 TRP A N 1
ATOM 2117 C CA . TRP A 1 268 ? 1.248 2.805 25.821 1.00 86.12 268 TRP A CA 1
ATOM 2118 C C . TRP A 1 268 ? 1.194 3.771 27.015 1.00 86.12 268 TRP A C 1
ATOM 2120 O O . TRP A 1 268 ? 0.758 3.388 28.104 1.00 86.12 268 TRP A O 1
ATOM 2130 N N . ALA A 1 269 ? 1.575 5.036 26.814 1.00 86.50 269 ALA A N 1
ATOM 2131 C CA . ALA A 1 269 ? 1.564 6.058 27.858 1.00 86.50 269 ALA A CA 1
ATOM 2132 C C . ALA A 1 269 ? 0.138 6.391 28.337 1.00 86.50 269 ALA A C 1
ATOM 2134 O O . ALA A 1 269 ? -0.091 6.515 29.544 1.00 86.50 269 ALA A O 1
ATOM 2135 N N . ALA A 1 270 ? -0.829 6.476 27.419 1.00 83.38 270 ALA A N 1
ATOM 2136 C CA . ALA A 1 270 ? -2.240 6.701 27.721 1.00 83.38 270 ALA A CA 1
ATOM 2137 C C . ALA A 1 270 ? -2.837 5.541 28.533 1.00 83.38 270 ALA A C 1
ATOM 2139 O O . ALA A 1 270 ? -3.428 5.775 29.590 1.00 83.38 270 ALA A O 1
ATOM 2140 N N . ASN A 1 271 ? -2.604 4.293 28.109 1.00 83.06 271 ASN A N 1
ATOM 2141 C CA . ASN A 1 271 ? -3.031 3.104 28.849 1.00 83.06 271 ASN A CA 1
ATOM 2142 C C . ASN A 1 271 ? -2.398 3.055 30.250 1.00 83.06 271 ASN A C 1
ATOM 2144 O O . ASN A 1 271 ? -3.110 2.888 31.241 1.00 83.06 271 ASN A O 1
ATOM 2148 N N . LYS A 1 272 ? -1.085 3.299 30.366 1.00 84.44 272 LYS A N 1
ATOM 2149 C CA . LYS A 1 272 ? -0.384 3.352 31.660 1.00 84.44 272 LYS A CA 1
ATOM 2150 C C . LYS A 1 272 ? -0.956 4.436 32.583 1.00 84.44 272 LYS A C 1
ATOM 2152 O O . LYS A 1 272 ? -1.165 4.175 33.769 1.00 84.44 272 LYS A O 1
ATOM 2157 N N . ARG A 1 273 ? -1.266 5.626 32.052 1.00 82.62 273 ARG A N 1
ATOM 2158 C CA . ARG A 1 273 ? -1.918 6.714 32.803 1.00 82.62 273 ARG A CA 1
ATOM 2159 C C . ARG A 1 273 ? -3.332 6.332 33.253 1.00 82.62 273 ARG A C 1
ATOM 2161 O O . ARG A 1 273 ? -3.679 6.613 34.398 1.00 82.62 273 ARG A O 1
ATOM 2168 N N . ARG A 1 274 ? -4.127 5.666 32.404 1.00 78.62 274 ARG A N 1
ATOM 2169 C CA . ARG A 1 274 ? -5.478 5.185 32.754 1.00 78.62 274 ARG A CA 1
ATOM 2170 C C . ARG A 1 274 ? -5.435 4.167 33.895 1.00 78.62 274 ARG A C 1
ATOM 2172 O O . ARG A 1 274 ? -6.187 4.327 34.852 1.00 78.62 274 ARG A O 1
ATOM 2179 N N . THR A 1 275 ? -4.534 3.184 33.846 1.00 81.19 275 THR A N 1
ATOM 2180 C CA . THR A 1 275 ? -4.382 2.192 34.927 1.00 81.19 275 THR A CA 1
ATOM 2181 C C . THR A 1 275 ? -4.020 2.855 36.257 1.00 81.19 275 THR A C 1
ATOM 2183 O O . THR A 1 275 ? -4.643 2.552 37.271 1.00 81.19 275 THR A O 1
ATOM 2186 N N . LEU A 1 276 ? -3.089 3.819 36.256 1.00 84.12 276 LEU A N 1
ATOM 2187 C CA . LEU A 1 276 ? -2.733 4.576 37.464 1.00 84.12 276 LEU A CA 1
ATOM 2188 C C . LEU A 1 276 ? -3.926 5.360 38.038 1.00 84.12 276 LEU A C 1
ATOM 2190 O O . LEU A 1 276 ? -4.141 5.331 39.247 1.00 84.12 276 LEU A O 1
ATOM 2194 N N . LEU A 1 277 ? -4.729 6.014 37.191 1.00 82.12 277 LEU A N 1
ATOM 2195 C CA . LEU A 1 277 ? -5.935 6.728 37.632 1.00 82.12 277 LEU A CA 1
ATOM 2196 C C . LEU A 1 277 ? -6.980 5.783 38.247 1.00 82.12 277 LEU A C 1
ATOM 2198 O O . LEU A 1 277 ? -7.572 6.127 39.267 1.00 82.12 277 LEU A O 1
ATOM 2202 N N . ILE A 1 278 ? -7.168 4.585 37.683 1.00 82.44 278 ILE A N 1
ATOM 2203 C CA . ILE A 1 278 ? -8.079 3.566 38.234 1.00 82.44 278 ILE A CA 1
ATOM 2204 C C . ILE A 1 278 ? -7.587 3.078 39.606 1.00 82.44 278 ILE A C 1
ATOM 2206 O O . ILE A 1 278 ? -8.383 3.004 40.541 1.00 82.44 278 ILE A O 1
ATOM 2210 N N . SER A 1 279 ? -6.286 2.804 39.763 1.00 84.75 279 SER A N 1
ATOM 2211 C CA . SER A 1 279 ? -5.704 2.399 41.053 1.00 84.75 279 SER A CA 1
ATOM 2212 C C . SER A 1 279 ? -5.789 3.492 42.125 1.00 84.75 279 SER A C 1
ATOM 2214 O O . SER A 1 279 ? -6.022 3.185 43.291 1.00 84.75 279 SER A O 1
ATOM 2216 N N . VAL A 1 280 ? -5.634 4.767 41.753 1.00 86.75 280 VAL A N 1
ATOM 2217 C CA . VAL A 1 280 ? -5.824 5.892 42.685 1.00 86.75 280 VAL A CA 1
ATOM 2218 C C . VAL A 1 280 ? -7.299 6.037 43.071 1.00 86.75 280 VAL A C 1
ATOM 2220 O O . VAL A 1 280 ? -7.600 6.201 44.251 1.00 86.75 280 VAL A O 1
ATOM 2223 N N . ALA A 1 281 ? -8.226 5.917 42.116 1.00 83.38 281 ALA A N 1
ATOM 2224 C CA . ALA A 1 281 ? -9.660 6.002 42.389 1.00 83.38 281 ALA A CA 1
ATOM 2225 C C . ALA A 1 281 ? -10.149 4.881 43.324 1.00 83.38 281 ALA A C 1
ATOM 2227 O O . ALA A 1 281 ? -10.900 5.156 44.261 1.00 83.38 281 ALA A O 1
ATOM 2228 N N . SER A 1 282 ? -9.692 3.637 43.131 1.00 85.12 282 SER A N 1
ATOM 2229 C CA . SER A 1 282 ? -10.054 2.523 44.020 1.00 85.12 282 SER A CA 1
ATOM 2230 C C . SER A 1 282 ? -9.429 2.650 45.413 1.00 85.12 282 SER A C 1
ATOM 2232 O O . SER A 1 282 ? -10.094 2.350 46.404 1.00 85.12 282 SER A O 1
ATOM 2234 N N . PHE A 1 283 ? -8.199 3.167 45.520 1.00 88.75 283 PHE A N 1
ATOM 2235 C CA . PHE A 1 283 ? -7.580 3.480 46.811 1.00 88.75 283 PHE A CA 1
ATOM 2236 C C . PHE A 1 283 ? -8.366 4.553 47.581 1.00 88.75 283 PHE A C 1
ATOM 2238 O O . PHE A 1 283 ? -8.669 4.357 48.758 1.00 88.75 283 PHE A O 1
ATOM 2245 N N . VAL A 1 284 ? -8.757 5.648 46.915 1.00 86.25 284 VAL A N 1
ATOM 2246 C CA . VAL A 1 284 ? -9.576 6.711 47.524 1.00 86.25 284 VAL A CA 1
ATOM 2247 C C . VAL A 1 284 ? -10.942 6.171 47.955 1.00 86.25 284 VAL A C 1
ATOM 2249 O O . VAL A 1 284 ? -11.324 6.378 49.102 1.00 86.25 284 VAL A O 1
ATOM 2252 N N . GLY A 1 285 ? -11.640 5.414 47.100 1.00 83.31 285 GLY A N 1
ATOM 2253 C CA . GLY A 1 285 ? -12.932 4.809 47.448 1.00 83.31 285 GLY A CA 1
ATOM 2254 C C . GLY A 1 285 ? -12.853 3.878 48.664 1.00 83.31 285 GLY A C 1
ATOM 2255 O O . GLY A 1 285 ? -13.672 3.976 49.578 1.00 83.31 285 GLY A O 1
ATOM 2256 N N . ASN A 1 286 ? -11.819 3.033 48.735 1.00 84.75 286 ASN A N 1
ATOM 2257 C CA . ASN A 1 286 ? -11.584 2.162 49.889 1.00 84.75 286 ASN A CA 1
ATOM 2258 C C . ASN A 1 286 ? -11.286 2.962 51.170 1.00 84.75 286 ASN A C 1
ATOM 2260 O O . ASN A 1 286 ? -11.797 2.613 52.235 1.00 84.75 286 ASN A O 1
ATOM 2264 N N . ALA A 1 287 ? -10.517 4.052 51.078 1.00 78.25 287 ALA A N 1
ATOM 2265 C CA . ALA A 1 287 ? -10.255 4.939 52.211 1.00 78.25 287 ALA A CA 1
ATOM 2266 C C . ALA A 1 287 ? -11.529 5.661 52.693 1.00 78.25 287 ALA A C 1
ATOM 2268 O O . ALA A 1 287 ? -11.775 5.728 53.897 1.00 78.25 287 ALA A O 1
ATOM 2269 N N . THR A 1 288 ? -12.381 6.142 51.780 1.00 78.69 288 THR A N 1
ATOM 2270 C CA . THR A 1 288 ? -13.676 6.756 52.126 1.00 78.69 288 THR A CA 1
ATOM 2271 C C . THR A 1 288 ? -14.608 5.756 52.814 1.00 78.69 288 THR A C 1
ATOM 2273 O O . THR A 1 288 ? -15.177 6.075 53.858 1.00 78.69 288 THR A O 1
ATOM 2276 N N . ASN A 1 289 ? -14.706 4.529 52.293 1.00 75.44 289 ASN A N 1
ATOM 2277 C CA . ASN A 1 289 ? -15.513 3.463 52.894 1.00 75.44 289 ASN A CA 1
ATOM 2278 C C . ASN A 1 289 ? -15.005 3.068 54.292 1.00 75.44 289 ASN A C 1
ATOM 2280 O O . ASN A 1 289 ? -15.811 2.843 55.194 1.00 75.44 289 ASN A O 1
ATOM 2284 N N . PHE A 1 290 ? -13.684 3.039 54.506 1.00 75.62 290 PHE A N 1
ATOM 2285 C CA . PHE A 1 290 ? -13.091 2.799 55.826 1.00 75.62 290 PHE A CA 1
ATOM 2286 C C . PHE A 1 290 ? -13.448 3.908 56.833 1.00 75.62 290 PHE A C 1
ATOM 2288 O O . PHE A 1 290 ? -13.836 3.610 57.962 1.00 75.62 290 PHE A O 1
ATOM 2295 N N . VAL A 1 291 ? -13.381 5.180 56.419 1.00 73.94 291 VAL A N 1
ATOM 2296 C CA . VAL A 1 291 ? -13.736 6.326 57.274 1.00 73.94 291 VAL A CA 1
ATOM 2297 C C . VAL A 1 291 ? -15.223 6.317 57.648 1.00 73.94 291 VAL A C 1
ATOM 2299 O O . VAL A 1 291 ? -15.542 6.498 58.822 1.00 73.94 291 VAL A O 1
ATOM 2302 N N . MET A 1 292 ? -16.130 6.054 56.698 1.00 60.59 292 MET A N 1
ATOM 2303 C CA . MET A 1 292 ? -17.571 5.980 56.992 1.00 60.59 292 MET A CA 1
ATOM 2304 C C . MET A 1 292 ? -17.946 4.737 57.815 1.00 60.59 292 MET A C 1
ATOM 2306 O O . MET A 1 292 ? -18.778 4.823 58.716 1.00 60.59 292 MET A O 1
ATOM 2310 N N . GLY A 1 293 ? -17.302 3.590 57.570 1.00 54.41 293 GLY A N 1
ATOM 2311 C CA . GLY A 1 293 ? -17.532 2.360 58.337 1.00 54.41 293 GLY A CA 1
ATOM 2312 C C . GLY A 1 293 ? -17.114 2.453 59.811 1.00 54.41 293 GLY A C 1
ATOM 2313 O O . GLY A 1 293 ? -17.661 1.739 60.651 1.00 54.41 293 GLY A O 1
ATOM 2314 N N . GLY A 1 294 ? -16.186 3.354 60.151 1.00 50.22 294 GLY A N 1
ATOM 2315 C CA . GLY A 1 294 ? -15.732 3.564 61.528 1.00 50.22 294 GLY A CA 1
ATOM 2316 C C . GLY A 1 294 ? -16.750 4.250 62.449 1.00 50.22 294 GLY A C 1
ATOM 2317 O O . GLY A 1 294 ? -16.639 4.129 63.668 1.00 50.22 294 GLY A O 1
ATOM 2318 N N . THR A 1 295 ? -17.744 4.965 61.909 1.00 49.97 295 THR A N 1
ATOM 2319 C CA . THR A 1 295 ? -18.625 5.843 62.708 1.00 49.97 295 THR A CA 1
ATOM 2320 C C . THR A 1 295 ? -19.776 5.104 63.413 1.00 49.97 295 THR A C 1
ATOM 2322 O O . THR A 1 295 ? -20.390 5.649 64.326 1.00 49.97 295 THR A O 1
ATOM 2325 N N . SER A 1 296 ? -20.052 3.847 63.053 1.00 47.03 296 SER A N 1
ATOM 2326 C CA . SER A 1 296 ? -21.261 3.115 63.477 1.00 47.03 296 SER A CA 1
ATOM 2327 C C . SER A 1 296 ? -21.130 2.299 64.776 1.00 47.03 296 SER A C 1
ATOM 2329 O O . SER A 1 296 ? -21.961 1.428 65.027 1.00 47.03 296 SER A O 1
ATOM 2331 N N . ARG A 1 297 ? -20.093 2.516 65.604 1.00 45.09 297 ARG A N 1
ATOM 2332 C CA . ARG A 1 297 ? -19.812 1.667 66.785 1.00 45.09 297 ARG A CA 1
ATOM 2333 C C . ARG A 1 297 ? -19.563 2.441 68.087 1.00 45.09 297 ARG A C 1
ATOM 2335 O O . ARG A 1 297 ? -18.487 2.341 68.671 1.00 45.09 297 ARG A O 1
ATOM 2342 N N . SER A 1 298 ? -20.572 3.164 68.580 1.00 43.22 298 SER A N 1
ATOM 2343 C CA . SER A 1 298 ? -20.590 3.651 69.972 1.00 43.22 298 SER A CA 1
ATOM 2344 C C . SER A 1 298 ? -22.012 3.863 70.517 1.00 43.22 298 SER A C 1
ATOM 2346 O O . SER A 1 298 ? -22.649 4.855 70.167 1.00 43.22 298 SER A O 1
ATOM 2348 N N . LYS A 1 299 ? -22.464 2.891 71.334 1.00 39.56 299 LYS A N 1
ATOM 2349 C CA . LYS A 1 299 ? -23.604 2.806 72.293 1.00 39.56 299 LYS A CA 1
ATOM 2350 C C . LYS A 1 299 ? -23.989 1.312 72.390 1.00 39.56 299 LYS A C 1
ATOM 2352 O O . LYS A 1 299 ? -24.226 0.712 71.351 1.00 39.56 299 LYS A O 1
ATOM 2357 N N . ASP A 1 300 ? -23.967 0.592 73.513 1.00 36.41 300 ASP A N 1
ATOM 2358 C CA . ASP A 1 300 ? -24.199 0.950 74.920 1.00 36.41 300 ASP A CA 1
ATOM 2359 C C . ASP A 1 300 ? -23.523 -0.034 75.914 1.00 36.41 300 ASP A C 1
ATOM 2361 O O . ASP A 1 300 ? -23.132 -1.143 75.548 1.00 36.41 300 ASP A O 1
ATOM 2365 N N . THR A 1 301 ? -23.444 0.387 77.185 1.00 36.91 301 THR A N 1
ATOM 2366 C CA . THR A 1 301 ? -22.956 -0.330 78.390 1.00 36.91 301 THR A CA 1
ATOM 2367 C C . THR A 1 301 ? -23.750 0.245 79.589 1.00 36.91 301 THR A C 1
ATOM 2369 O O . THR A 1 301 ? -23.915 1.461 79.628 1.00 36.91 301 THR A O 1
ATOM 2372 N N . THR A 1 302 ? -24.281 -0.456 80.606 1.00 36.97 302 THR A N 1
ATOM 2373 C CA . THR A 1 302 ? -24.154 -1.866 81.067 1.00 36.97 302 THR A CA 1
ATOM 2374 C C . THR A 1 302 ? -25.556 -2.553 81.064 1.00 36.97 302 THR A C 1
ATOM 2376 O O . THR A 1 302 ? -26.265 -2.322 80.095 1.00 36.97 302 THR A O 1
ATOM 2379 N N . THR A 1 303 ? -26.105 -3.390 81.973 1.00 33.69 303 THR A N 1
ATOM 2380 C CA . THR A 1 303 ? -25.821 -3.920 83.346 1.00 33.69 303 THR A CA 1
ATOM 2381 C C . THR A 1 303 ? -26.589 -5.269 83.506 1.00 33.69 303 THR A C 1
ATOM 2383 O O . THR A 1 303 ? -27.535 -5.469 82.744 1.00 33.69 303 THR A O 1
ATOM 2386 N N . PRO A 1 304 ? -26.229 -6.216 84.406 1.00 44.22 304 PRO A N 1
ATOM 2387 C CA . PRO A 1 304 ? -26.590 -7.636 84.230 1.00 44.22 304 PRO A CA 1
ATOM 2388 C C . PRO A 1 304 ? -27.701 -8.188 85.149 1.00 44.22 304 PRO A C 1
ATOM 2390 O O . PRO A 1 304 ? -27.970 -7.641 86.216 1.00 44.22 304 PRO A O 1
ATOM 2393 N N . SER A 1 305 ? -28.236 -9.359 84.778 1.00 32.72 305 SER A N 1
ATOM 2394 C CA . SER A 1 305 ? -28.774 -10.367 85.712 1.00 32.72 305 SER A CA 1
ATOM 2395 C C . SER A 1 305 ? -28.637 -11.781 85.125 1.00 32.72 305 SER A C 1
ATOM 2397 O O . SER A 1 305 ? -28.633 -11.944 83.908 1.00 32.72 305 SER A O 1
ATOM 2399 N N . ASP A 1 306 ? -28.466 -12.757 86.007 1.00 34.34 306 ASP A N 1
ATOM 2400 C CA . ASP A 1 306 ? -27.839 -14.066 85.802 1.00 34.34 306 ASP A CA 1
ATOM 2401 C C . ASP A 1 306 ? -28.557 -15.124 84.935 1.00 34.34 306 ASP A C 1
ATOM 2403 O O . ASP A 1 306 ? -29.779 -15.174 84.841 1.00 34.34 306 ASP A O 1
ATOM 2407 N N . ALA A 1 307 ? -27.727 -16.089 84.511 1.00 39.31 307 ALA A N 1
ATOM 2408 C CA . ALA A 1 307 ? -28.029 -17.507 84.257 1.00 39.31 307 ALA A CA 1
ATOM 2409 C C . ALA A 1 307 ? -28.728 -17.915 82.929 1.00 39.31 307 ALA A C 1
ATOM 2411 O O . ALA A 1 307 ? -29.366 -17.090 82.278 1.00 39.31 307 ALA A O 1
ATOM 2412 N N . PRO A 1 308 ? -28.519 -19.171 82.458 1.00 47.28 308 PRO A N 1
ATOM 2413 C CA . PRO A 1 308 ? -28.599 -19.486 81.029 1.00 47.28 308 PRO A CA 1
ATOM 2414 C C . PRO A 1 308 ? -29.672 -20.519 80.648 1.00 47.28 308 PRO A C 1
ATOM 2416 O O . PRO A 1 308 ? -30.055 -21.355 81.460 1.00 47.28 308 PRO A O 1
ATOM 2419 N N . ASP A 1 309 ? -30.023 -20.547 79.360 1.00 35.38 309 ASP A N 1
ATOM 2420 C CA . ASP A 1 309 ? -30.416 -21.780 78.668 1.00 35.38 309 ASP A CA 1
ATOM 2421 C C . ASP A 1 309 ? -30.081 -21.689 77.164 1.00 35.38 309 ASP A C 1
ATOM 2423 O O . ASP A 1 309 ? -29.744 -20.609 76.663 1.00 35.38 309 ASP A O 1
ATOM 2427 N N . ASP A 1 310 ? -30.064 -22.828 76.465 1.00 36.91 310 ASP A N 1
ATOM 2428 C CA . ASP A 1 310 ? -29.258 -22.976 75.242 1.00 36.91 310 ASP A CA 1
ATOM 2429 C C . ASP A 1 310 ? -29.919 -22.581 73.895 1.00 36.91 310 ASP A C 1
ATOM 2431 O O . ASP A 1 310 ? -31.134 -22.467 73.725 1.00 36.91 310 ASP A O 1
ATOM 2435 N N . LYS A 1 311 ? -29.046 -22.349 72.910 1.00 39.72 311 LYS A N 1
ATOM 2436 C CA . LYS A 1 311 ? -29.291 -21.876 71.531 1.00 39.72 311 LYS A CA 1
ATOM 2437 C C . LYS A 1 311 ? -29.743 -22.994 70.553 1.00 39.72 311 LYS A C 1
ATOM 2439 O O . LYS A 1 311 ? -29.501 -24.163 70.833 1.00 39.72 311 LYS A O 1
ATOM 2444 N N . PRO A 1 312 ? -30.126 -22.677 69.287 1.00 43.06 312 PRO A N 1
ATOM 2445 C CA . PRO A 1 312 ? -30.871 -21.500 68.802 1.00 43.06 312 PRO A CA 1
ATOM 2446 C C . PRO A 1 312 ? -31.870 -21.775 67.638 1.00 43.06 312 PRO A C 1
ATOM 2448 O O . PRO A 1 312 ? -31.637 -22.626 66.785 1.00 43.06 312 PRO A O 1
ATOM 2451 N N . GLY A 1 313 ? -32.828 -20.858 67.456 1.00 29.66 313 GLY A N 1
ATOM 2452 C CA . GLY A 1 313 ? -33.259 -20.380 66.127 1.00 29.66 313 GLY A CA 1
ATOM 2453 C C . GLY A 1 313 ? -34.267 -21.227 65.319 1.00 29.66 313 GLY A C 1
ATOM 2454 O O . GLY A 1 313 ? -34.326 -22.444 65.421 1.00 29.66 313 GLY A O 1
ATOM 2455 N N . GLY A 1 314 ? -35.082 -20.612 64.458 1.00 28.81 314 GLY A N 1
ATOM 2456 C CA . GLY A 1 314 ? -35.242 -19.168 64.233 1.00 28.81 314 GLY A CA 1
ATOM 2457 C C . GLY A 1 314 ? -36.245 -18.868 63.113 1.00 28.81 314 GLY A C 1
ATOM 2458 O O . GLY A 1 314 ? -36.214 -19.519 62.073 1.00 28.81 314 GLY A O 1
ATOM 2459 N N . SER A 1 315 ? -37.133 -17.897 63.332 1.00 40.06 315 SER A N 1
ATOM 2460 C CA . SER A 1 315 ? -38.294 -17.607 62.479 1.00 40.06 315 SER A CA 1
ATOM 2461 C C . SER A 1 315 ? -38.331 -16.164 61.966 1.00 40.06 315 SER A C 1
ATOM 2463 O O . SER A 1 315 ? -38.106 -15.235 62.738 1.00 40.06 315 SER A O 1
ATOM 2465 N N . THR A 1 316 ? -38.742 -15.998 60.709 1.00 34.66 316 THR A N 1
ATOM 2466 C CA . THR A 1 316 ? -39.357 -14.797 60.103 1.00 34.66 316 THR A CA 1
ATOM 2467 C C . THR A 1 316 ? -40.383 -15.318 59.077 1.00 34.66 316 THR A C 1
ATOM 2469 O O . THR A 1 316 ? -40.128 -16.345 58.452 1.00 34.66 316 THR A O 1
ATOM 2472 N N . GLU A 1 317 ? -41.605 -14.815 58.881 1.00 36.00 317 GLU A N 1
ATOM 2473 C CA . GLU A 1 317 ? -42.276 -13.526 59.146 1.00 36.00 317 GLU A CA 1
ATOM 2474 C C . GLU A 1 317 ? -41.834 -12.305 58.311 1.00 36.00 317 GLU A C 1
ATOM 2476 O O . GLU A 1 317 ? -40.955 -11.547 58.706 1.00 36.00 317 GLU A O 1
ATOM 2481 N N . ASN A 1 318 ? -42.615 -12.097 57.238 1.00 35.72 318 ASN A N 1
ATOM 2482 C CA . ASN A 1 318 ? -43.355 -10.865 56.909 1.00 35.72 318 ASN A CA 1
ATOM 2483 C C . ASN A 1 318 ? -42.654 -9.647 56.264 1.00 35.72 318 ASN A C 1
ATOM 2485 O O . ASN A 1 318 ? -41.434 -9.525 56.235 1.00 35.72 318 ASN A O 1
ATOM 2489 N N . LEU A 1 319 ? -43.527 -8.753 55.761 1.00 38.12 319 LEU A N 1
ATOM 2490 C CA . LEU A 1 319 ? -43.314 -7.515 54.986 1.00 38.12 319 LEU A CA 1
ATOM 2491 C C . LEU A 1 319 ? -42.990 -7.767 53.495 1.00 38.12 319 LEU A C 1
ATOM 2493 O O . LEU A 1 319 ? -41.884 -8.170 53.157 1.00 38.12 319 LEU A O 1
ATOM 2497 N N . GLU A 1 320 ? -43.946 -7.731 52.556 1.00 36.25 320 GLU A N 1
ATOM 2498 C CA . GLU A 1 320 ? -44.977 -6.720 52.197 1.00 36.25 320 GLU A CA 1
ATOM 2499 C C . GLU A 1 320 ? -44.436 -5.643 51.235 1.00 36.25 320 GLU A C 1
ATOM 2501 O O . GLU A 1 320 ? -43.490 -4.913 51.528 1.00 36.25 320 GLU A O 1
ATOM 2506 N N . GLU A 1 321 ? -45.031 -5.608 50.042 1.00 35.16 321 GLU A N 1
ATOM 2507 C CA . GLU A 1 321 ? -44.552 -4.912 48.845 1.00 35.16 321 GLU A CA 1
ATOM 2508 C C . GLU A 1 321 ? -45.223 -3.539 48.694 1.00 35.16 321 GLU A C 1
ATOM 2510 O O . GLU A 1 321 ? -46.407 -3.382 48.994 1.00 35.16 321 GLU A O 1
ATOM 2515 N N . LYS A 1 322 ? -44.476 -2.522 48.240 1.00 35.53 322 LYS A N 1
ATOM 2516 C CA . LYS A 1 322 ? -44.967 -1.137 48.177 1.00 35.53 322 LYS A CA 1
ATOM 2517 C C . LYS A 1 322 ? -44.590 -0.449 46.867 1.00 35.53 322 LYS A C 1
ATOM 2519 O O . LYS A 1 322 ? -43.425 -0.123 46.646 1.00 35.53 322 LYS A O 1
ATOM 2524 N N . GLU A 1 323 ? -45.593 -0.207 46.028 1.00 50.16 323 GLU A N 1
ATOM 2525 C CA . GLU A 1 323 ? -45.443 0.478 44.739 1.00 50.16 323 GLU A CA 1
ATOM 2526 C C . GLU A 1 323 ? -44.988 1.950 44.879 1.00 50.16 323 GLU A C 1
ATOM 2528 O O . GLU A 1 323 ? -45.312 2.617 45.871 1.00 50.16 323 GLU A O 1
ATOM 2533 N N . PRO A 1 324 ? -44.265 2.493 43.878 1.00 59.34 324 PRO A N 1
ATOM 2534 C CA . PRO A 1 324 ? -43.931 3.912 43.800 1.00 59.34 324 PRO A CA 1
ATOM 2535 C C . PRO A 1 324 ? -45.114 4.767 43.285 1.00 59.34 324 PRO A C 1
ATOM 2537 O O . PRO A 1 324 ? -45.912 4.296 42.475 1.00 59.34 324 PRO A O 1
ATOM 2540 N N . PRO A 1 325 ? -45.226 6.045 43.699 1.00 59.06 325 PRO A N 1
ATOM 2541 C CA . PRO A 1 325 ? -46.303 6.938 43.266 1.00 59.06 325 PRO A CA 1
ATOM 2542 C C . PRO A 1 325 ? -46.132 7.448 41.815 1.00 59.06 325 PRO A C 1
ATOM 2544 O O . PRO A 1 325 ? -45.009 7.503 41.306 1.00 59.06 325 PRO A O 1
ATOM 2547 N N . PRO A 1 326 ? -47.228 7.869 41.147 1.00 57.22 326 PRO A N 1
ATOM 2548 C CA . PRO A 1 326 ? -47.198 8.400 39.782 1.00 57.22 326 PRO A CA 1
ATOM 2549 C C . PRO A 1 326 ? -46.593 9.813 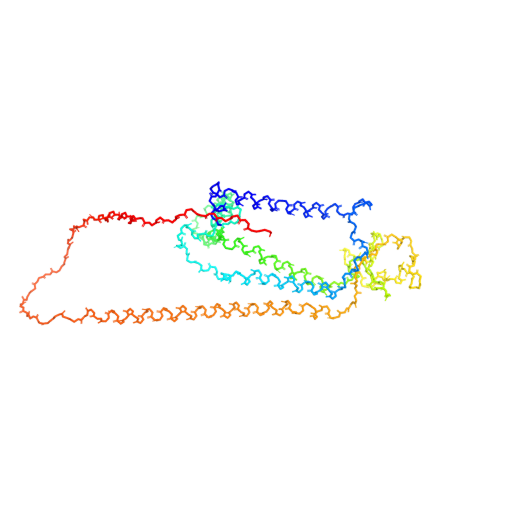39.692 1.00 57.22 326 PRO A C 1
ATOM 2551 O O . PRO A 1 326 ? -46.591 10.572 40.660 1.00 57.22 326 PRO A O 1
ATOM 2554 N N . ALA A 1 327 ? -46.104 10.173 38.501 1.00 55.66 327 ALA A N 1
ATOM 2555 C CA . ALA A 1 327 ? -45.424 11.443 38.237 1.00 55.66 327 ALA A CA 1
ATOM 2556 C C . ALA A 1 327 ? -46.375 12.650 38.088 1.00 55.66 327 ALA A C 1
ATOM 2558 O O . ALA A 1 327 ? -47.492 12.527 37.584 1.00 55.66 327 ALA A O 1
ATOM 2559 N N . GLU A 1 328 ? -45.892 13.835 38.474 1.00 54.66 328 GLU A N 1
ATOM 2560 C CA . GLU A 1 328 ? -46.617 15.107 38.364 1.00 54.66 328 GLU A CA 1
ATOM 2561 C C . GLU A 1 328 ? -46.644 15.664 36.919 1.00 54.66 328 GLU A C 1
ATOM 2563 O O . GLU A 1 328 ? -45.682 15.482 36.164 1.00 54.66 328 GLU A O 1
ATOM 2568 N N . PRO A 1 329 ? -47.716 16.374 36.511 1.00 63.47 329 PRO A N 1
ATOM 2569 C CA . PRO A 1 329 ? -47.803 17.019 35.201 1.00 63.47 329 PRO A CA 1
ATOM 2570 C C . PRO A 1 329 ? -47.012 18.347 35.139 1.00 63.47 329 PRO A C 1
ATOM 2572 O O . PRO A 1 329 ? -46.913 19.057 36.140 1.00 63.47 329 PRO A O 1
ATOM 2575 N N . PRO A 1 330 ? -46.486 18.741 33.961 1.00 67.81 330 PRO A N 1
ATOM 2576 C CA . PRO A 1 330 ? -45.691 19.961 33.812 1.00 67.81 330 PRO A CA 1
ATOM 2577 C C . PRO A 1 330 ? -46.531 21.254 33.920 1.00 67.81 330 PRO A C 1
ATOM 2579 O O . PRO A 1 330 ? -47.698 21.269 33.516 1.00 67.81 330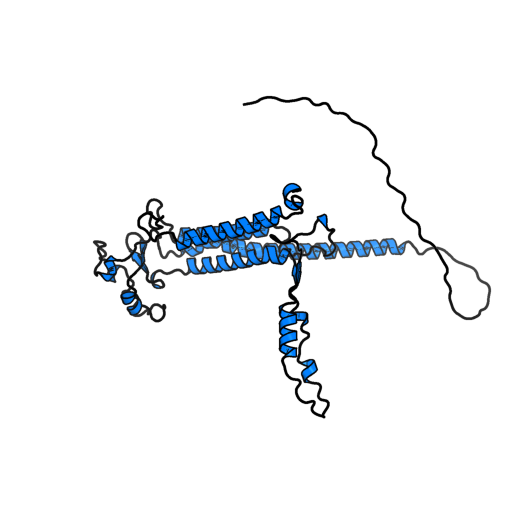 PRO A O 1
ATOM 2582 N N . PRO A 1 331 ? -45.944 22.366 34.410 1.00 59.28 331 PRO A N 1
ATOM 2583 C CA . PRO A 1 331 ? -46.649 23.634 34.600 1.00 59.28 331 PRO A CA 1
ATOM 2584 C C . PRO A 1 331 ? -46.970 24.353 33.272 1.00 59.28 331 PRO A C 1
ATOM 2586 O O . PRO A 1 331 ? -46.236 24.209 32.289 1.00 59.28 331 PRO A O 1
ATOM 2589 N N . PRO A 1 332 ? -48.044 25.164 33.221 1.00 44.72 332 PRO A N 1
ATOM 2590 C CA . PRO A 1 332 ? -48.525 25.757 31.979 1.00 44.72 332 PRO A CA 1
ATOM 2591 C C . PRO A 1 332 ? -47.828 27.073 31.601 1.00 44.72 332 PRO A C 1
ATOM 2593 O O . PRO A 1 332 ? -47.815 28.032 32.368 1.00 44.72 332 PRO A O 1
ATOM 2596 N N . GLY A 1 333 ? -47.424 27.164 30.332 1.00 36.75 333 GLY A N 1
ATOM 2597 C CA . GLY A 1 333 ? -47.453 28.416 29.572 1.00 36.75 333 GLY A CA 1
ATOM 2598 C C . GLY A 1 333 ? -46.178 29.266 29.543 1.00 36.75 333 GLY A C 1
ATOM 2599 O O . GLY A 1 333 ? -45.786 29.911 30.510 1.00 36.75 333 GLY A O 1
ATOM 2600 N N . THR A 1 334 ? -45.624 29.424 28.341 1.00 38.41 334 THR A N 1
ATOM 2601 C CA . THR A 1 334 ? -45.021 30.696 27.914 1.00 38.41 334 THR A CA 1
ATOM 2602 C C . THR A 1 334 ? -45.127 30.787 26.396 1.00 38.41 334 THR A C 1
ATOM 2604 O O . THR A 1 334 ? -44.490 30.026 25.675 1.00 38.41 334 THR A O 1
ATOM 2607 N N . ALA A 1 335 ? -45.994 31.671 25.900 1.00 38.59 335 ALA A N 1
ATOM 2608 C CA . ALA A 1 335 ? -46.222 31.829 24.469 1.00 38.59 335 ALA A CA 1
ATOM 2609 C C . ALA A 1 335 ? -45.203 32.804 23.867 1.00 38.59 335 ALA A C 1
ATOM 2611 O O . ALA A 1 335 ? -45.092 33.934 24.337 1.00 38.59 335 ALA A O 1
ATOM 2612 N N . TRP A 1 336 ? -44.522 32.392 22.795 1.00 40.34 336 TRP A N 1
ATOM 2613 C CA . TRP A 1 336 ? -43.679 33.274 21.986 1.00 40.34 336 TRP A CA 1
ATOM 2614 C C . TRP A 1 336 ? -44.081 33.214 20.513 1.00 40.34 336 TRP A C 1
ATOM 2616 O O . TRP A 1 336 ? -43.677 32.340 19.753 1.00 40.34 336 TRP A O 1
ATOM 2626 N N . THR A 1 337 ? -44.948 34.169 20.179 1.00 37.38 337 THR A N 1
ATOM 2627 C CA . THR A 1 337 ? -45.117 34.852 18.887 1.00 37.38 337 THR A CA 1
ATOM 2628 C C . THR A 1 337 ? -44.356 34.304 17.675 1.00 37.38 337 THR A C 1
ATOM 2630 O O . THR A 1 337 ? -43.133 34.407 17.581 1.00 37.38 337 THR A O 1
ATOM 2633 N N . SER A 1 338 ? -45.114 33.924 16.648 1.00 41.12 338 SER A N 1
ATOM 2634 C CA . SER A 1 338 ? -44.642 33.938 15.265 1.00 41.12 338 SER A CA 1
ATOM 2635 C C . SER A 1 338 ? -44.274 35.362 14.825 1.00 41.12 338 SER A C 1
ATOM 2637 O O . SER A 1 338 ? -45.136 36.243 14.832 1.00 41.12 338 SER A O 1
ATOM 2639 N N . GLN A 1 339 ? -43.046 35.577 14.356 1.00 36.72 339 GLN A N 1
ATOM 2640 C CA . GLN A 1 339 ? -42.698 36.745 13.546 1.00 36.72 339 GLN A CA 1
ATOM 2641 C C . GLN A 1 339 ? -41.644 36.337 12.509 1.00 36.72 339 GLN A C 1
ATOM 2643 O O . GLN A 1 339 ? -40.699 35.621 12.834 1.00 36.72 339 GLN A O 1
ATOM 2648 N N . GLY A 1 340 ? -41.865 36.708 11.246 1.00 34.12 340 GLY A N 1
ATOM 2649 C CA . GLY A 1 340 ? -41.061 36.236 10.117 1.00 34.12 340 GLY A CA 1
ATOM 2650 C C . GLY A 1 340 ? -39.757 37.007 9.906 1.00 34.12 340 GLY A C 1
ATOM 2651 O O . GLY A 1 340 ? -39.486 38.010 10.571 1.00 34.12 340 GLY A O 1
ATOM 2652 N N . ARG A 1 341 ? -38.972 36.548 8.928 1.00 35.44 341 ARG A N 1
ATOM 2653 C CA . ARG A 1 341 ? -37.895 37.326 8.311 1.00 35.44 341 ARG A CA 1
ATOM 2654 C C . ARG A 1 341 ? -37.703 36.907 6.856 1.00 35.44 341 ARG A C 1
ATOM 2656 O O . ARG A 1 341 ? -37.084 35.884 6.582 1.00 35.44 341 ARG A O 1
ATOM 2663 N N . ASP A 1 342 ? -38.239 37.717 5.955 1.00 44.12 342 ASP A N 1
ATOM 2664 C CA . ASP A 1 342 ? -37.819 37.768 4.557 1.00 44.12 342 ASP A CA 1
ATOM 2665 C C . ASP A 1 342 ? -36.434 38.433 4.437 1.00 44.12 342 ASP A C 1
ATOM 2667 O O . ASP A 1 342 ? -36.048 39.200 5.322 1.00 44.12 342 ASP A O 1
ATOM 2671 N N . GLN A 1 343 ? -35.753 38.203 3.304 1.00 40.81 343 GLN A N 1
ATOM 2672 C CA . GLN A 1 343 ? -34.479 38.830 2.889 1.00 40.81 343 GLN A CA 1
ATOM 2673 C C . GLN A 1 343 ? -33.261 38.435 3.772 1.00 40.81 343 GLN A C 1
ATOM 2675 O O . GLN A 1 343 ? -33.371 38.210 4.975 1.00 40.81 343 GLN A O 1
ATOM 2680 N N . LEU A 1 344 ? -32.057 38.242 3.224 1.00 44.72 344 LEU A N 1
ATOM 2681 C CA . LEU A 1 344 ? -31.394 38.964 2.128 1.00 44.72 344 LEU A CA 1
ATOM 2682 C C . LEU A 1 344 ? -30.640 38.044 1.146 1.00 44.72 344 LEU A C 1
ATOM 2684 O O . LEU A 1 344 ? -30.207 36.962 1.537 1.00 44.72 344 LEU A O 1
ATOM 2688 N N . ASP A 1 345 ? -30.507 38.560 -0.081 1.00 44.84 345 ASP A N 1
ATOM 2689 C CA . ASP A 1 345 ? -29.366 38.526 -1.024 1.00 44.84 345 ASP A CA 1
ATOM 2690 C C . ASP A 1 345 ? -28.416 37.304 -1.041 1.00 44.84 345 ASP A C 1
ATOM 2692 O O . ASP A 1 345 ? -27.522 37.207 -0.168 1.00 44.84 345 ASP A O 1
#

pLDDT: mean 72.61, std 18.18, range [28.81, 93.5]

Radius of gyration: 36.27 Å; chains: 1; bounding box: 72×93×119 Å